Protein AF-A0A947YC70-F1 (afdb_monomer_lite)

Sequence (290 aa):
MSWHREWKAIEKSISDLTDICRDFVSALGARNSDSFGTIKKIILPMAGEITERITVLGQRYSSQLPATALNKIDELKNLHIDSAYASATQKEPTAVAHFSSRLQKFQSDFNYLTSDLEGIAVRLTARAFLHLQRSIVADHTIREKWKTARVQHEMACEKLGAVHLLQHGIWSFKVDSAGERTDLILGEVLTDQALGDVYLSSEGLVLTEWKTATQSNSKQKYREAFAQAERYARGSLAAIELKSYRYLVIVSEEYLNDVPADHEKEGIIYKYINIAVDPSSPSIQARKHA

Foldseek 3Di:
DDLLLLLVVLVVLLVVLLVVLVVVLVVCVVPQWPPPCCCPPPNLVSLVVSLVSLLCSCVVCVVQADPQLSVLNVVSVPPPSCVLCVVVHTGCSPSSNVSSVVSVVSSVVNCVRLCVLLVLQVVLLVVLLVVLLVCLVPPVVSLVQLVVLLVVWFLSNLQVSQVSSLVSQEHEWFADPVLFTAGSNVRDGCDPVNVVVNSVRHSAYAYEFEGEDELVCVVVLQVVLVVRRVSNDDDDPPRRYNPQEHEYEYEYQEDHPCFDDWDDDPNHTYHYHYRHSHYDDPVVVVVVVD

Structure (mmCIF, N/CA/C/O backbone):
data_AF-A0A947YC70-F1
#
_entry.id   AF-A0A947YC70-F1
#
loop_
_atom_site.group_PDB
_atom_site.id
_atom_site.type_symbol
_atom_site.label_atom_id
_atom_site.label_alt_id
_atom_site.label_comp_id
_atom_site.label_asym_id
_atom_site.label_entity_id
_atom_site.label_seq_id
_atom_site.pdbx_PDB_ins_code
_atom_site.Cartn_x
_atom_site.Cartn_y
_atom_site.Cartn_z
_atom_site.occupancy
_atom_site.B_iso_or_equiv
_atom_site.auth_seq_id
_atom_site.auth_comp_id
_atom_site.auth_asym_id
_atom_site.auth_atom_id
_atom_site.pdbx_PDB_model_num
ATOM 1 N N . MET A 1 1 ? 16.262 7.152 -4.371 1.00 55.41 1 MET A N 1
ATOM 2 C CA . MET A 1 1 ? 15.207 6.957 -5.399 1.00 55.41 1 MET A CA 1
ATOM 3 C C . MET A 1 1 ? 14.672 5.536 -5.240 1.00 55.41 1 MET A C 1
ATOM 5 O O . MET A 1 1 ? 15.488 4.663 -4.969 1.00 55.41 1 MET A O 1
ATOM 9 N N . SER A 1 2 ? 13.358 5.294 -5.302 1.00 68.12 2 SER A N 1
ATOM 10 C CA . SER A 1 2 ? 12.796 3.934 -5.189 1.00 68.12 2 SER A CA 1
ATOM 11 C C . SER A 1 2 ? 12.829 3.208 -6.535 1.00 68.12 2 SER A C 1
ATOM 13 O O . SER A 1 2 ? 12.717 3.861 -7.579 1.00 68.12 2 SER A O 1
ATOM 15 N N . TRP A 1 3 ? 12.912 1.871 -6.512 1.00 77.62 3 TRP A N 1
ATOM 16 C CA . TRP A 1 3 ? 12.887 1.051 -7.730 1.00 77.62 3 TRP A CA 1
ATOM 17 C C . TRP A 1 3 ? 11.654 1.345 -8.576 1.00 77.62 3 TRP A C 1
ATOM 19 O O . TRP A 1 3 ? 11.726 1.425 -9.793 1.00 77.62 3 TRP A O 1
ATOM 29 N N . HIS A 1 4 ? 10.518 1.608 -7.936 1.00 70.25 4 HIS A N 1
ATOM 30 C CA . HIS A 1 4 ? 9.281 1.865 -8.651 1.00 70.25 4 HIS A CA 1
ATOM 31 C C . HIS A 1 4 ? 9.261 3.208 -9.381 1.00 70.25 4 HIS A C 1
ATOM 33 O O . HIS A 1 4 ? 8.749 3.303 -10.494 1.00 70.25 4 HIS A O 1
ATOM 39 N N . ARG A 1 5 ? 9.813 4.269 -8.775 1.00 71.81 5 ARG A N 1
ATOM 40 C CA . ARG A 1 5 ? 9.922 5.576 -9.445 1.00 71.81 5 ARG A CA 1
ATOM 41 C C . ARG A 1 5 ? 10.837 5.474 -10.664 1.00 71.81 5 ARG A C 1
ATOM 43 O O . ARG A 1 5 ? 10.516 6.023 -11.715 1.00 71.81 5 ARG A O 1
ATOM 50 N N . GLU A 1 6 ? 11.941 4.746 -10.525 1.00 85.31 6 GLU A N 1
ATOM 51 C CA . GLU A 1 6 ? 12.856 4.450 -11.627 1.00 85.31 6 GLU A CA 1
ATOM 52 C C . GLU A 1 6 ? 12.172 3.585 -12.700 1.00 85.31 6 GLU A C 1
ATOM 54 O O . GLU A 1 6 ? 12.230 3.921 -13.883 1.00 85.31 6 GLU A O 1
ATOM 59 N N . TRP A 1 7 ? 11.406 2.568 -12.290 1.00 91.38 7 TRP A N 1
ATOM 60 C CA . TRP A 1 7 ? 10.595 1.736 -13.177 1.00 91.38 7 TRP A CA 1
ATOM 61 C C . TRP A 1 7 ? 9.537 2.540 -13.933 1.00 91.38 7 TRP A C 1
ATOM 63 O O . TRP A 1 7 ? 9.415 2.371 -15.136 1.00 91.38 7 TRP A O 1
ATOM 73 N N . LYS A 1 8 ? 8.823 3.481 -13.301 1.00 85.44 8 LYS A N 1
ATOM 74 C CA . LYS A 1 8 ? 7.857 4.350 -14.003 1.00 85.44 8 LYS A CA 1
ATOM 75 C C . LYS A 1 8 ? 8.509 5.244 -15.051 1.00 85.44 8 LYS A C 1
ATOM 77 O O . LYS A 1 8 ? 7.933 5.453 -16.118 1.00 85.44 8 LYS A O 1
ATOM 82 N N . ALA A 1 9 ? 9.713 5.743 -14.784 1.00 90.12 9 ALA A N 1
ATOM 83 C CA . ALA A 1 9 ? 10.471 6.484 -15.785 1.00 90.12 9 ALA A CA 1
ATOM 84 C C . ALA A 1 9 ? 10.906 5.578 -16.953 1.00 90.12 9 ALA A C 1
ATOM 86 O O . ALA A 1 9 ? 10.901 6.011 -18.107 1.00 90.12 9 ALA A O 1
ATOM 87 N N . ILE A 1 10 ? 11.273 4.324 -16.670 1.00 94.62 10 ILE A N 1
ATOM 88 C CA . ILE A 1 10 ? 11.591 3.323 -17.698 1.00 94.62 10 ILE A CA 1
ATOM 89 C C . ILE A 1 10 ? 10.336 2.957 -18.501 1.00 94.62 10 ILE A C 1
ATOM 91 O O . ILE A 1 10 ? 10.382 2.948 -19.723 1.00 94.62 10 ILE A O 1
ATOM 95 N N . GLU A 1 11 ? 9.200 2.741 -17.841 1.00 93.12 11 GLU A N 1
ATOM 96 C CA . GLU A 1 11 ? 7.908 2.421 -18.450 1.00 93.12 11 GLU A CA 1
ATOM 97 C C . GLU A 1 11 ? 7.471 3.493 -19.454 1.00 93.12 11 GLU A C 1
ATOM 99 O O . GLU A 1 11 ? 7.047 3.188 -20.573 1.00 93.12 11 GLU A O 1
ATOM 104 N N . LYS A 1 12 ? 7.635 4.765 -19.075 1.00 93.19 12 LYS A N 1
ATOM 105 C CA . LYS A 1 12 ? 7.395 5.890 -19.977 1.00 93.19 12 LYS A CA 1
ATOM 106 C C . LYS A 1 12 ? 8.336 5.843 -21.184 1.00 93.19 12 LYS A C 1
ATOM 108 O O . LYS A 1 12 ? 7.866 5.968 -22.307 1.00 93.19 12 LYS A O 1
ATOM 113 N N . SER A 1 13 ? 9.619 5.554 -20.962 1.00 93.75 13 SER A N 1
ATOM 114 C CA . SER A 1 13 ? 10.612 5.424 -22.040 1.00 93.75 13 SER A CA 1
ATOM 115 C C . SER A 1 13 ? 10.282 4.262 -22.997 1.00 93.75 13 SER A C 1
ATOM 117 O O . SER A 1 13 ? 10.411 4.412 -24.209 1.00 93.75 13 SER A O 1
ATOM 119 N N . ILE A 1 14 ? 9.801 3.122 -22.480 1.00 92.62 14 ILE A N 1
ATOM 120 C CA . ILE A 1 14 ? 9.324 1.979 -23.282 1.00 92.62 14 ILE A CA 1
ATOM 121 C C . ILE A 1 14 ? 8.111 2.376 -24.129 1.00 92.62 14 ILE A C 1
ATOM 123 O O . ILE A 1 14 ? 8.040 2.022 -25.309 1.00 92.62 14 ILE A O 1
ATOM 127 N N . SER A 1 15 ? 7.166 3.111 -23.539 1.00 92.56 15 SER A N 1
ATOM 128 C CA . SER A 1 15 ? 5.970 3.589 -24.240 1.00 92.56 15 SER A CA 1
ATOM 129 C C . SER A 1 15 ? 6.351 4.543 -25.373 1.00 92.56 15 SER A C 1
ATOM 131 O O . SER A 1 15 ? 5.943 4.328 -26.510 1.00 92.56 15 SER A O 1
ATOM 133 N N . ASP A 1 16 ? 7.224 5.514 -25.090 1.00 93.56 16 ASP A N 1
ATOM 134 C CA . ASP A 1 16 ? 7.711 6.483 -26.076 1.00 93.56 16 ASP A CA 1
ATOM 135 C C . ASP A 1 16 ? 8.458 5.788 -27.224 1.00 93.56 16 ASP A C 1
ATOM 137 O O . ASP A 1 16 ? 8.204 6.067 -28.395 1.00 93.56 16 ASP A O 1
ATOM 141 N N . LEU A 1 17 ? 9.332 4.820 -26.915 1.00 91.06 17 LEU A N 1
ATOM 142 C CA . LEU A 1 17 ? 10.012 4.031 -27.943 1.00 91.06 17 LEU A CA 1
ATOM 143 C C . LEU A 1 17 ? 9.022 3.221 -28.789 1.00 91.06 17 LEU A C 1
ATOM 145 O O . LEU A 1 17 ? 9.193 3.116 -30.003 1.00 91.06 17 LEU A O 1
ATOM 149 N N . THR A 1 18 ? 7.992 2.646 -28.171 1.00 89.69 18 THR A N 1
ATOM 150 C CA . THR A 1 18 ? 6.966 1.878 -28.887 1.00 89.69 18 THR A CA 1
ATOM 151 C C . THR A 1 18 ? 6.183 2.766 -29.847 1.00 89.69 18 THR A C 1
ATOM 153 O O . THR A 1 18 ? 5.950 2.369 -30.989 1.00 89.69 18 THR A O 1
ATOM 156 N N . ASP A 1 19 ? 5.814 3.971 -29.424 1.00 91.25 19 ASP A N 1
ATOM 157 C CA . ASP A 1 19 ? 5.114 4.925 -30.281 1.00 91.25 19 ASP A CA 1
ATOM 158 C C . ASP A 1 19 ? 5.994 5.345 -31.466 1.00 91.25 19 ASP A C 1
ATOM 160 O O . ASP A 1 19 ? 5.557 5.243 -32.611 1.00 91.25 19 ASP A O 1
ATOM 164 N N . ILE A 1 20 ? 7.281 5.632 -31.229 1.00 90.38 20 ILE A N 1
ATOM 165 C CA . ILE A 1 20 ? 8.259 5.884 -32.302 1.00 90.38 20 ILE A CA 1
ATOM 166 C C . ILE A 1 20 ? 8.358 4.691 -33.266 1.00 90.38 20 ILE A C 1
ATOM 168 O O . ILE A 1 20 ? 8.366 4.877 -34.483 1.00 90.38 20 ILE A O 1
ATOM 172 N N . CYS A 1 21 ? 8.432 3.459 -32.751 1.00 87.38 21 CYS A N 1
ATOM 173 C CA . CYS A 1 21 ? 8.496 2.251 -33.581 1.00 87.38 21 CYS A CA 1
ATOM 174 C C . CYS A 1 21 ? 7.238 2.090 -34.442 1.00 87.38 21 CYS A C 1
ATOM 176 O O . CYS A 1 21 ? 7.336 1.758 -35.624 1.00 87.38 21 CYS A O 1
ATOM 178 N N . ARG A 1 22 ? 6.061 2.343 -33.866 1.00 87.75 22 ARG A N 1
ATOM 179 C CA . ARG A 1 22 ? 4.765 2.261 -34.546 1.00 87.75 22 ARG A CA 1
ATOM 180 C C . ARG A 1 22 ? 4.652 3.293 -35.664 1.00 87.75 22 ARG A C 1
ATOM 182 O O . ARG A 1 22 ? 4.270 2.938 -36.782 1.00 87.75 22 ARG A O 1
ATOM 189 N N . ASP A 1 23 ? 5.027 4.536 -35.382 1.00 87.88 23 ASP A N 1
ATOM 190 C CA . ASP A 1 23 ? 5.021 5.630 -36.353 1.00 87.88 23 ASP A CA 1
ATOM 191 C C . ASP A 1 23 ? 6.018 5.358 -37.481 1.00 87.88 23 ASP A C 1
ATOM 193 O O . ASP A 1 23 ? 5.701 5.525 -38.660 1.00 87.88 23 ASP A O 1
ATOM 197 N N . PHE A 1 24 ? 7.204 4.850 -37.137 1.00 86.12 24 PHE A N 1
ATOM 198 C CA . PHE A 1 24 ? 8.226 4.467 -38.104 1.00 86.12 24 PHE A CA 1
ATOM 199 C C . PHE A 1 24 ? 7.759 3.344 -39.040 1.00 86.12 24 PHE A C 1
ATOM 201 O O . PHE A 1 24 ? 7.877 3.473 -40.259 1.00 86.12 24 PHE A O 1
ATOM 208 N N . VAL A 1 25 ? 7.192 2.260 -38.498 1.00 82.94 25 VAL A N 1
ATOM 209 C CA . VAL A 1 25 ? 6.652 1.147 -39.302 1.00 82.94 25 VAL A CA 1
ATOM 210 C C . VAL A 1 25 ? 5.513 1.631 -40.203 1.00 82.94 25 VAL A C 1
ATOM 212 O O . VAL A 1 25 ? 5.470 1.273 -41.381 1.00 82.94 25 VAL A O 1
ATOM 215 N N . SER A 1 26 ? 4.639 2.502 -39.691 1.00 83.56 26 SER A N 1
ATOM 216 C CA . SER A 1 26 ? 3.548 3.103 -40.469 1.00 83.56 26 SER A CA 1
ATOM 217 C C . SER A 1 26 ? 4.077 3.966 -41.622 1.00 83.56 26 SER A C 1
ATOM 219 O O . SER A 1 26 ? 3.581 3.878 -42.745 1.00 83.56 26 SER A O 1
ATOM 221 N N . ALA A 1 27 ? 5.131 4.752 -41.382 1.00 81.00 27 ALA A N 1
ATOM 222 C CA . ALA A 1 27 ? 5.773 5.584 -42.398 1.00 81.00 27 ALA A CA 1
ATOM 223 C C . ALA A 1 27 ? 6.525 4.764 -43.465 1.00 81.00 27 ALA A C 1
ATOM 225 O O . ALA A 1 27 ? 6.532 5.147 -44.638 1.00 81.00 27 ALA A O 1
ATOM 226 N N . LEU A 1 28 ? 7.126 3.627 -43.091 1.00 77.25 28 LEU A N 1
ATOM 227 C CA . LEU A 1 28 ? 7.765 2.701 -44.035 1.00 77.25 28 LEU A CA 1
ATOM 228 C C . LEU A 1 28 ? 6.758 1.953 -44.917 1.00 77.25 28 LEU A C 1
ATOM 230 O O . LEU A 1 28 ? 7.071 1.651 -46.064 1.00 77.25 28 LEU A O 1
ATOM 234 N N . GLY A 1 29 ? 5.525 1.724 -44.454 1.00 66.81 29 GLY A N 1
ATOM 235 C CA . GLY A 1 29 ? 4.450 1.205 -45.312 1.00 66.81 29 GLY A CA 1
ATOM 236 C C . GLY A 1 29 ? 4.196 2.070 -46.560 1.00 66.81 29 GLY A C 1
ATOM 237 O O . GLY A 1 29 ? 3.732 1.562 -47.578 1.00 66.81 29 GLY A O 1
ATOM 238 N N . ALA A 1 30 ? 4.561 3.358 -46.509 1.00 60.44 30 ALA A N 1
ATOM 239 C CA . ALA A 1 30 ? 4.510 4.292 -47.633 1.00 60.44 30 ALA A CA 1
ATOM 240 C C . ALA A 1 30 ? 5.865 4.490 -48.355 1.00 60.44 30 ALA A C 1
ATOM 242 O O . ALA A 1 30 ? 5.902 5.114 -49.417 1.00 60.44 30 ALA A O 1
ATOM 243 N N . ARG A 1 31 ? 6.989 4.015 -47.791 1.00 57.50 31 ARG A N 1
ATOM 244 C CA . ARG A 1 31 ? 8.360 4.218 -48.303 1.00 57.50 31 ARG A CA 1
ATOM 245 C C . ARG A 1 31 ? 9.226 2.973 -48.070 1.00 57.50 31 ARG A C 1
ATOM 247 O O . ARG A 1 31 ? 9.541 2.639 -46.938 1.00 57.50 31 ARG A O 1
ATOM 254 N N . ASN A 1 32 ? 9.714 2.349 -49.143 1.00 62.28 32 ASN A N 1
ATOM 255 C CA . ASN A 1 32 ? 10.409 1.048 -49.117 1.00 62.28 32 ASN A CA 1
ATOM 256 C C . ASN A 1 32 ? 11.806 1.006 -48.436 1.00 62.28 32 ASN A C 1
ATOM 258 O O . ASN A 1 32 ? 12.518 0.015 -48.613 1.00 62.28 32 ASN A O 1
ATOM 262 N N . SER A 1 33 ? 12.255 2.041 -47.710 1.00 68.81 33 SER A N 1
ATOM 263 C CA . SER A 1 33 ? 13.566 2.018 -47.030 1.00 68.81 33 SER A CA 1
ATOM 264 C C . SER A 1 33 ? 13.749 3.065 -45.919 1.00 68.81 33 SER A C 1
ATOM 266 O O . SER A 1 33 ? 13.225 4.181 -45.990 1.00 68.81 33 SER A O 1
ATOM 268 N N . ASP A 1 34 ? 14.588 2.734 -44.924 1.00 73.44 34 ASP A N 1
ATOM 269 C CA . ASP A 1 34 ? 15.090 3.667 -43.895 1.00 73.44 34 ASP A CA 1
ATOM 270 C C . ASP A 1 34 ? 16.107 4.661 -44.489 1.00 73.44 34 ASP A C 1
ATOM 272 O O . ASP A 1 34 ? 17.322 4.549 -44.313 1.00 73.44 34 ASP A O 1
ATOM 276 N N . SER A 1 35 ? 15.594 5.638 -45.235 1.00 67.19 35 SER A N 1
ATOM 277 C CA . SER A 1 35 ? 16.405 6.610 -45.980 1.00 67.19 35 SER A CA 1
ATOM 278 C C . SER A 1 35 ? 17.221 7.556 -45.085 1.00 67.19 35 SER A C 1
ATOM 280 O O . SER A 1 35 ? 18.205 8.131 -45.541 1.00 67.19 35 SER A O 1
ATOM 282 N N . PHE A 1 36 ? 16.838 7.723 -43.814 1.00 75.75 36 PHE A N 1
ATOM 283 C CA . PHE A 1 36 ? 17.478 8.671 -42.889 1.00 75.75 36 PHE A CA 1
ATOM 284 C C . PHE A 1 36 ? 18.337 7.993 -41.810 1.00 75.75 36 PHE A C 1
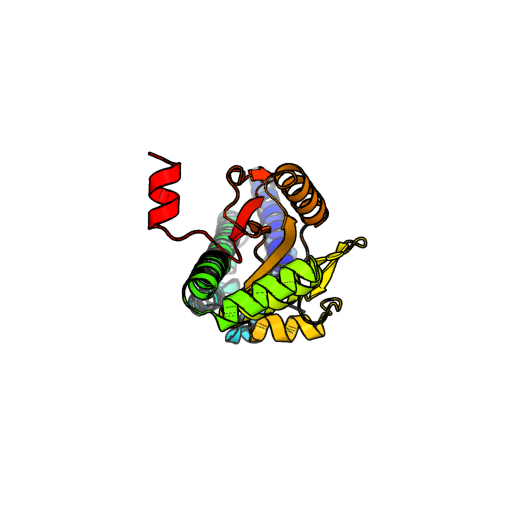ATOM 286 O O . PHE A 1 36 ? 19.092 8.671 -41.095 1.00 75.75 36 PHE A O 1
ATOM 293 N N . GLY A 1 37 ? 18.286 6.660 -41.730 1.00 80.12 37 GLY A N 1
ATOM 294 C CA . GLY A 1 37 ? 18.979 5.874 -40.715 1.00 80.12 37 GLY A CA 1
ATOM 295 C C . GLY A 1 37 ? 18.327 5.996 -39.338 1.00 80.12 37 GLY A C 1
ATOM 296 O O . GLY A 1 37 ? 19.041 5.972 -38.335 1.00 80.12 37 GLY A O 1
ATOM 297 N N . THR A 1 38 ? 17.005 6.177 -39.280 1.00 83.38 38 THR A N 1
ATOM 298 C CA . THR A 1 38 ? 16.218 6.334 -38.046 1.00 83.38 38 THR A CA 1
ATOM 299 C C . THR A 1 38 ? 16.413 5.150 -37.105 1.00 83.38 38 THR A C 1
ATOM 301 O O . THR A 1 38 ? 16.555 5.347 -35.897 1.00 83.38 38 THR A O 1
ATOM 304 N N . ILE A 1 39 ? 16.508 3.929 -37.647 1.00 82.12 39 ILE A N 1
ATOM 305 C CA . ILE A 1 39 ? 16.738 2.724 -36.841 1.00 82.12 39 ILE A CA 1
ATOM 306 C C . ILE A 1 39 ? 18.062 2.855 -36.084 1.00 82.12 39 ILE A C 1
ATOM 308 O O . ILE A 1 39 ? 18.106 2.725 -34.863 1.00 82.12 39 ILE A O 1
ATOM 312 N N . LYS A 1 40 ? 19.142 3.174 -36.806 1.00 82.19 40 LYS A N 1
ATOM 313 C CA . LYS A 1 40 ? 20.497 3.240 -36.246 1.00 82.19 40 LYS A CA 1
ATOM 314 C C . LYS A 1 40 ? 20.727 4.463 -35.358 1.00 82.19 40 LYS A C 1
ATOM 316 O O . LYS A 1 40 ? 21.475 4.371 -34.393 1.00 82.19 40 LYS A O 1
ATOM 321 N N . LYS A 1 41 ? 20.138 5.611 -35.701 1.00 85.38 41 LYS A N 1
ATOM 322 C CA . LYS A 1 41 ? 20.401 6.892 -35.023 1.00 85.38 41 LYS A CA 1
ATOM 323 C C . LYS A 1 41 ? 19.493 7.158 -33.826 1.00 85.38 41 LYS A C 1
ATOM 325 O O . LYS A 1 41 ? 19.878 7.952 -32.979 1.00 85.38 41 LYS A O 1
ATOM 330 N N . ILE A 1 42 ? 18.302 6.556 -33.780 1.00 87.56 42 ILE A N 1
ATOM 331 C CA . ILE A 1 42 ? 17.279 6.877 -32.772 1.00 87.56 42 ILE A CA 1
ATOM 332 C C . ILE A 1 42 ? 16.822 5.612 -32.044 1.00 87.56 42 ILE A C 1
ATOM 334 O O . ILE A 1 42 ? 17.036 5.492 -30.841 1.00 87.56 42 ILE A O 1
ATOM 338 N N . ILE A 1 43 ? 16.247 4.646 -32.769 1.00 86.44 43 ILE A N 1
ATOM 339 C CA . ILE A 1 43 ? 15.594 3.473 -32.160 1.00 86.44 43 ILE A CA 1
ATOM 340 C C . ILE A 1 43 ? 16.603 2.612 -31.392 1.00 86.44 43 ILE A C 1
ATOM 342 O O . ILE A 1 43 ? 16.364 2.290 -30.231 1.00 86.44 43 ILE A O 1
ATOM 346 N N . LEU A 1 44 ? 17.736 2.264 -32.013 1.00 83.44 44 LEU A N 1
ATOM 347 C CA . LEU A 1 44 ? 18.763 1.426 -31.388 1.00 83.44 44 LEU A CA 1
ATOM 348 C C . LEU A 1 44 ? 19.403 2.074 -30.147 1.00 83.44 44 LEU A C 1
ATOM 350 O O . LEU A 1 44 ? 19.446 1.410 -29.111 1.00 83.44 44 LEU A O 1
ATOM 354 N N . PRO A 1 45 ? 19.845 3.348 -30.182 1.00 87.00 45 PRO A N 1
ATOM 355 C CA . PRO A 1 45 ? 20.336 4.024 -28.983 1.00 87.00 45 PRO A CA 1
ATOM 356 C C . PRO A 1 45 ? 19.315 4.059 -27.840 1.00 87.00 45 PRO A C 1
ATOM 358 O O . PRO A 1 45 ? 19.661 3.710 -26.714 1.00 87.00 45 PRO A O 1
ATOM 361 N N . MET A 1 46 ? 18.053 4.405 -28.124 1.00 89.69 46 MET A N 1
ATOM 362 C CA . MET A 1 46 ? 16.995 4.436 -27.104 1.00 89.69 46 MET A CA 1
ATOM 363 C C . MET A 1 46 ? 16.719 3.046 -26.519 1.00 89.69 46 MET A C 1
ATOM 365 O O . MET A 1 46 ? 16.557 2.896 -25.310 1.00 89.69 46 MET A O 1
ATOM 369 N N . ALA A 1 47 ? 16.687 2.015 -27.365 1.00 86.00 47 ALA A N 1
ATOM 370 C CA . ALA A 1 47 ? 16.521 0.625 -26.953 1.00 86.00 47 ALA A CA 1
ATOM 371 C C . ALA A 1 47 ? 17.655 0.151 -26.031 1.00 86.00 47 ALA A C 1
ATOM 373 O O . ALA A 1 47 ? 17.395 -0.490 -25.006 1.00 86.00 47 ALA A O 1
ATOM 374 N N . GLY A 1 48 ? 18.901 0.482 -26.386 1.00 85.75 48 GLY A N 1
ATOM 375 C CA . GLY A 1 48 ? 20.081 0.198 -25.574 1.00 85.75 48 GLY A CA 1
ATOM 376 C C . GLY A 1 48 ? 20.011 0.891 -24.216 1.00 85.75 48 GLY A C 1
ATOM 377 O O . GLY A 1 48 ? 20.174 0.237 -23.190 1.00 85.75 48 GLY A O 1
ATOM 378 N N . GLU A 1 49 ? 19.666 2.182 -24.195 1.00 90.81 49 GLU A N 1
ATOM 379 C CA . GLU A 1 49 ? 19.510 2.949 -22.954 1.00 90.81 49 GLU A CA 1
ATOM 380 C C . GLU A 1 49 ? 18.428 2.354 -22.040 1.00 90.81 49 GLU A C 1
ATOM 382 O O . GLU A 1 49 ? 18.647 2.178 -20.842 1.00 90.81 49 GLU A O 1
ATOM 387 N N . ILE A 1 50 ? 17.265 2.000 -22.593 1.00 92.31 50 ILE A N 1
ATOM 388 C CA . ILE A 1 50 ? 16.174 1.378 -21.832 1.00 92.31 50 ILE A CA 1
ATOM 389 C C . ILE A 1 50 ? 16.625 0.047 -21.225 1.00 92.31 50 ILE A C 1
ATOM 391 O O . ILE A 1 50 ? 16.400 -0.193 -20.041 1.00 92.31 50 ILE A O 1
ATOM 395 N N . THR A 1 51 ? 17.278 -0.807 -22.012 1.00 89.25 51 THR A N 1
ATOM 396 C CA . THR A 1 51 ? 17.712 -2.141 -21.564 1.00 89.25 51 THR A CA 1
ATOM 397 C C . THR A 1 51 ? 18.791 -2.054 -20.486 1.00 89.25 51 THR A C 1
ATOM 399 O O . THR A 1 51 ? 18.742 -2.791 -19.497 1.00 89.25 51 THR A O 1
ATOM 402 N N . GLU A 1 52 ? 19.716 -1.103 -20.623 1.00 91.06 52 GLU A N 1
ATOM 403 C CA . GLU A 1 52 ? 20.720 -0.808 -19.601 1.00 91.06 52 GLU A CA 1
ATOM 404 C C . GLU A 1 52 ? 20.057 -0.320 -18.309 1.00 91.06 52 GLU A C 1
ATOM 406 O O . GLU A 1 52 ? 20.324 -0.845 -17.230 1.00 91.06 52 GLU A O 1
ATOM 411 N N . ARG A 1 53 ? 19.104 0.615 -18.403 1.00 94.12 53 ARG A N 1
ATOM 412 C CA . ARG A 1 53 ? 18.363 1.113 -17.234 1.00 94.12 53 ARG A CA 1
ATOM 413 C C . ARG A 1 53 ? 17.582 0.005 -16.524 1.00 94.12 53 ARG A C 1
ATOM 415 O O . ARG A 1 53 ? 17.556 -0.018 -15.297 1.00 94.12 53 ARG A O 1
ATOM 422 N N . ILE A 1 54 ? 16.990 -0.937 -17.262 1.00 93.94 54 ILE A N 1
ATOM 423 C CA . ILE A 1 54 ? 16.321 -2.117 -16.683 1.00 93.94 54 ILE A CA 1
ATOM 424 C C . ILE A 1 54 ? 17.330 -3.028 -15.971 1.00 93.94 54 ILE A C 1
ATOM 426 O O . ILE A 1 54 ? 17.061 -3.526 -14.877 1.00 93.94 54 ILE A O 1
ATOM 430 N N . THR A 1 55 ? 18.509 -3.224 -16.560 1.00 92.31 55 THR A N 1
ATOM 431 C CA . THR A 1 55 ? 19.582 -4.027 -15.959 1.00 92.31 55 THR A CA 1
ATOM 432 C C . THR A 1 55 ? 20.093 -3.405 -14.661 1.00 92.31 55 THR A C 1
ATOM 434 O O . THR A 1 55 ? 20.175 -4.092 -13.638 1.00 92.31 55 THR A O 1
ATOM 437 N N . VAL A 1 56 ? 20.373 -2.101 -14.679 1.00 94.00 56 VAL A N 1
ATOM 438 C CA . VAL A 1 56 ? 20.808 -1.331 -13.506 1.00 94.00 56 VAL A CA 1
ATOM 439 C C . VAL A 1 56 ? 19.743 -1.354 -12.410 1.00 94.00 56 VAL A C 1
ATOM 441 O O . VAL A 1 56 ? 20.086 -1.536 -11.241 1.00 94.00 56 VAL A O 1
ATOM 444 N N . LEU A 1 57 ? 18.458 -1.241 -12.769 1.00 92.88 57 LEU A N 1
ATOM 445 C CA . LEU A 1 57 ? 17.341 -1.386 -11.834 1.00 92.88 57 LEU A CA 1
ATOM 446 C C . LEU A 1 57 ? 17.396 -2.745 -11.115 1.00 92.88 57 LEU A C 1
ATOM 448 O O . LEU A 1 57 ? 17.373 -2.792 -9.886 1.00 92.88 57 LEU A O 1
ATOM 452 N N . GLY A 1 58 ? 17.510 -3.845 -11.866 1.00 90.31 58 GLY A N 1
ATOM 453 C CA . GLY A 1 58 ? 17.561 -5.195 -11.297 1.00 90.31 58 GLY A CA 1
ATOM 454 C C . GLY A 1 58 ? 18.751 -5.411 -10.361 1.00 90.31 58 GLY A C 1
ATOM 455 O O . GLY A 1 58 ? 18.596 -5.996 -9.293 1.00 90.31 58 GLY A O 1
ATOM 456 N N . GLN A 1 59 ? 19.929 -4.893 -10.717 1.00 92.12 59 GLN A N 1
ATOM 457 C CA . GLN A 1 59 ? 21.126 -4.984 -9.873 1.00 92.12 59 GLN A CA 1
ATOM 458 C C . GLN A 1 59 ? 20.976 -4.170 -8.582 1.00 92.12 59 GLN A C 1
ATOM 460 O O . GLN A 1 59 ? 21.203 -4.690 -7.487 1.00 92.12 59 GLN A O 1
ATOM 465 N N . ARG A 1 60 ? 20.562 -2.902 -8.709 1.00 89.25 60 ARG A N 1
ATOM 466 C CA . ARG A 1 60 ? 20.442 -1.955 -7.592 1.00 89.25 60 ARG A CA 1
ATOM 467 C C . ARG A 1 60 ? 19.388 -2.382 -6.574 1.00 89.25 60 ARG A C 1
ATOM 469 O O . ARG A 1 60 ? 19.582 -2.164 -5.382 1.00 89.25 60 ARG A O 1
ATOM 476 N N . TYR A 1 61 ? 18.292 -2.981 -7.036 1.00 83.00 61 TYR A N 1
ATOM 477 C CA . TYR A 1 61 ? 17.143 -3.345 -6.203 1.00 83.00 61 TYR A CA 1
ATOM 478 C C . TYR A 1 61 ? 16.921 -4.858 -6.114 1.00 83.00 61 TYR A C 1
ATOM 480 O O . TYR A 1 61 ? 15.805 -5.311 -5.870 1.00 83.00 61 TYR A O 1
ATOM 488 N N . SER A 1 62 ? 17.987 -5.644 -6.275 1.00 82.44 62 SER A N 1
ATOM 489 C CA . SER A 1 62 ? 17.950 -7.113 -6.234 1.00 82.44 62 SER A CA 1
ATOM 490 C C . SER A 1 62 ? 17.370 -7.686 -4.938 1.00 82.44 62 SER A C 1
ATOM 492 O O . SER A 1 62 ? 16.706 -8.713 -4.968 1.00 82.44 62 SER A O 1
ATOM 494 N N . SER A 1 63 ? 17.554 -7.015 -3.802 1.00 71.88 63 SER A N 1
ATOM 495 C CA . SER A 1 63 ? 16.961 -7.434 -2.526 1.00 71.88 63 SER A CA 1
ATOM 496 C C . SER A 1 63 ? 15.482 -7.065 -2.366 1.00 71.88 63 SER A C 1
ATOM 498 O O . SER A 1 63 ? 14.838 -7.566 -1.451 1.00 71.88 63 SER A O 1
ATOM 500 N N . GLN A 1 64 ? 14.948 -6.183 -3.217 1.00 68.06 64 GLN A N 1
ATOM 501 C CA . GLN A 1 64 ? 13.589 -5.633 -3.103 1.00 68.06 64 GLN A CA 1
ATOM 502 C C . GLN A 1 64 ? 12.628 -6.184 -4.163 1.00 68.06 64 GLN A C 1
ATOM 504 O O . GLN A 1 64 ? 11.415 -6.028 -4.038 1.00 68.06 64 GLN A O 1
ATOM 509 N N . LEU A 1 65 ? 13.153 -6.784 -5.232 1.00 75.44 65 LEU A N 1
ATOM 510 C CA . LEU A 1 65 ? 12.356 -7.340 -6.319 1.00 75.44 65 LEU A CA 1
ATOM 511 C C . LEU A 1 65 ? 12.112 -8.841 -6.105 1.00 75.44 65 LEU A C 1
ATOM 513 O O . LEU A 1 65 ? 13.024 -9.554 -5.684 1.00 75.44 65 LEU A O 1
ATOM 517 N N . PRO A 1 66 ? 10.921 -9.360 -6.459 1.00 75.56 66 PRO A N 1
ATOM 518 C CA . PRO A 1 66 ? 10.684 -10.798 -6.476 1.00 75.56 66 PRO A CA 1
ATOM 519 C C . PRO A 1 66 ? 11.704 -11.519 -7.364 1.00 75.56 66 PRO A C 1
ATOM 521 O O . PRO A 1 66 ? 12.020 -11.051 -8.461 1.00 75.56 66 PRO A O 1
ATOM 524 N N . ALA A 1 67 ? 12.161 -12.704 -6.947 1.00 78.31 67 ALA A N 1
ATOM 525 C CA . ALA A 1 67 ? 13.113 -13.507 -7.724 1.00 78.31 67 ALA A CA 1
ATOM 526 C C . ALA A 1 67 ? 12.622 -13.779 -9.160 1.00 78.31 67 ALA A C 1
ATOM 528 O O . ALA A 1 67 ? 13.401 -13.780 -10.108 1.00 78.31 67 ALA A O 1
ATOM 529 N N . THR A 1 68 ? 11.311 -13.937 -9.346 1.00 82.81 68 THR A N 1
ATOM 530 C CA . THR A 1 68 ? 10.681 -14.095 -10.664 1.00 82.81 68 THR A CA 1
ATOM 531 C C . THR A 1 68 ? 10.801 -12.845 -11.540 1.00 82.81 68 THR A C 1
ATOM 533 O O . THR A 1 68 ? 11.025 -12.966 -12.743 1.00 82.81 68 THR A O 1
ATOM 536 N N . ALA A 1 69 ? 10.699 -11.646 -10.959 1.00 86.31 69 ALA A N 1
ATOM 537 C CA . ALA A 1 69 ? 10.897 -10.384 -11.668 1.00 86.31 69 ALA A CA 1
ATOM 538 C C . ALA A 1 69 ? 12.374 -10.178 -12.045 1.00 86.31 69 ALA A C 1
ATOM 540 O O . ALA A 1 69 ? 12.665 -9.729 -13.153 1.00 86.31 69 ALA A O 1
ATOM 541 N N . LEU A 1 70 ? 13.306 -10.575 -11.170 1.00 86.94 70 LEU A N 1
ATOM 542 C CA . LEU A 1 70 ? 14.745 -10.561 -11.462 1.00 86.94 70 LEU A CA 1
ATOM 543 C C . LEU A 1 70 ? 15.108 -11.520 -12.597 1.00 86.94 70 LEU A C 1
ATOM 545 O O . LEU A 1 70 ? 15.780 -11.111 -13.540 1.00 86.94 70 LEU A O 1
ATOM 549 N N . ASN A 1 71 ? 14.564 -12.739 -12.583 1.00 88.56 71 ASN A N 1
ATOM 550 C CA . ASN A 1 71 ? 14.724 -13.682 -13.691 1.00 88.56 71 ASN A CA 1
ATOM 551 C C . ASN A 1 71 ? 14.220 -13.083 -15.011 1.00 88.56 71 ASN A C 1
ATOM 553 O O . ASN A 1 71 ? 14.841 -13.267 -16.054 1.00 88.56 71 ASN A O 1
ATOM 557 N N . LYS A 1 72 ? 13.125 -12.309 -14.976 1.00 89.69 72 LYS A N 1
ATOM 558 C CA . LYS A 1 72 ? 12.606 -11.623 -16.164 1.00 89.69 72 LYS A CA 1
ATOM 559 C C . LYS A 1 72 ? 13.554 -10.542 -16.685 1.00 89.69 72 LYS A C 1
ATOM 561 O O . LYS A 1 72 ? 13.684 -10.382 -17.898 1.00 89.69 72 LYS A O 1
ATOM 566 N N . ILE A 1 73 ? 14.216 -9.807 -15.790 1.00 92.12 73 ILE A N 1
ATOM 567 C CA . ILE A 1 73 ? 15.265 -8.844 -16.155 1.00 92.12 73 ILE A CA 1
ATOM 568 C C . ILE A 1 73 ? 16.457 -9.574 -16.789 1.00 92.12 73 ILE A C 1
ATOM 570 O O . ILE A 1 73 ? 16.984 -9.119 -17.802 1.00 92.12 73 ILE A O 1
ATOM 574 N N . ASP A 1 74 ? 16.852 -10.727 -16.252 1.00 88.62 74 ASP A N 1
ATOM 575 C CA . ASP A 1 74 ? 17.939 -11.526 -16.824 1.00 88.62 74 ASP A CA 1
ATOM 576 C C . ASP A 1 74 ? 17.577 -12.118 -18.195 1.00 88.62 74 ASP A C 1
ATOM 578 O O . ASP A 1 74 ? 18.400 -12.107 -19.111 1.00 88.62 74 ASP A O 1
ATOM 582 N N . GLU A 1 75 ? 16.327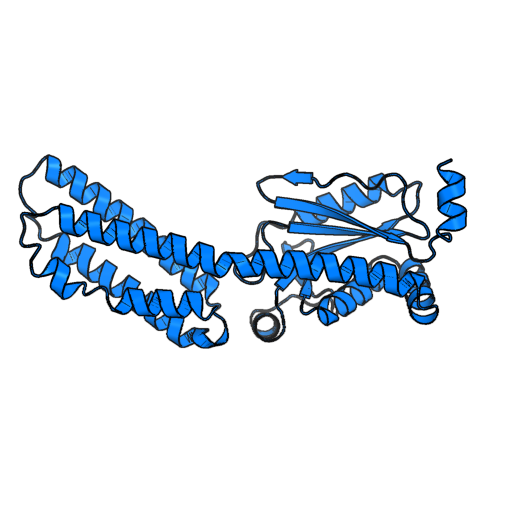 -12.544 -18.400 1.00 86.19 75 GLU A N 1
ATOM 583 C CA . GLU A 1 75 ? 15.815 -12.913 -19.726 1.00 86.19 75 GLU A CA 1
ATOM 584 C C . GLU A 1 75 ? 15.903 -11.747 -20.722 1.00 86.19 75 GLU A C 1
ATOM 586 O O . GLU A 1 75 ? 16.174 -11.969 -21.906 1.00 86.19 75 GLU A O 1
ATOM 591 N N . LEU A 1 76 ? 15.706 -10.507 -20.254 1.00 83.25 76 LEU A N 1
ATOM 592 C CA . LEU A 1 76 ? 15.830 -9.318 -21.091 1.00 83.25 76 LEU A CA 1
ATOM 593 C C . LEU A 1 76 ? 17.278 -9.084 -21.538 1.00 83.25 76 LEU A C 1
ATOM 595 O O . LEU A 1 76 ? 17.489 -8.712 -22.685 1.00 83.25 76 LEU A O 1
ATOM 599 N N . LYS A 1 77 ? 18.283 -9.368 -20.699 1.00 72.25 77 LYS A N 1
ATOM 600 C CA . LYS A 1 77 ? 19.708 -9.258 -21.084 1.00 72.25 77 LYS A CA 1
ATOM 601 C C . LYS A 1 77 ? 20.072 -10.160 -22.262 1.00 72.25 77 LYS A C 1
ATOM 603 O O . LYS A 1 77 ? 20.970 -9.845 -23.035 1.00 72.25 77 LYS A O 1
ATOM 608 N N . ASN A 1 78 ? 19.342 -11.262 -22.430 1.00 66.94 78 ASN A N 1
ATOM 609 C CA . ASN A 1 78 ? 19.514 -12.169 -23.559 1.00 66.94 78 ASN A CA 1
ATOM 610 C C . ASN A 1 78 ? 18.854 -11.656 -24.852 1.00 66.94 78 ASN A C 1
ATOM 612 O O . ASN A 1 78 ? 19.047 -12.268 -25.910 1.00 66.94 78 ASN A O 1
ATOM 616 N N . LEU A 1 79 ? 18.115 -10.535 -24.827 1.00 67.31 79 LEU A N 1
ATOM 617 C CA . LEU A 1 79 ? 17.807 -9.789 -26.048 1.00 67.31 79 LEU A CA 1
ATOM 618 C C . LEU A 1 79 ? 19.103 -9.206 -26.597 1.00 67.31 79 LEU A C 1
ATOM 620 O O . LEU A 1 79 ? 19.537 -8.119 -26.236 1.00 67.31 79 LEU A O 1
ATOM 624 N N . HIS A 1 80 ? 19.697 -9.933 -27.532 1.00 61.41 80 HIS A N 1
ATOM 625 C CA . HIS A 1 80 ? 20.782 -9.422 -28.343 1.00 61.41 80 HIS A CA 1
ATOM 626 C C . HIS A 1 80 ? 20.209 -8.372 -29.301 1.00 61.41 80 HIS A C 1
ATOM 628 O O . HIS A 1 80 ? 19.818 -8.686 -30.427 1.00 61.41 80 HIS A O 1
ATOM 634 N N . ILE A 1 81 ? 20.126 -7.125 -28.830 1.00 60.03 81 ILE A N 1
ATOM 635 C CA . ILE A 1 81 ? 19.742 -5.968 -29.647 1.00 60.03 81 ILE A CA 1
ATOM 636 C C . ILE A 1 81 ? 20.663 -5.912 -30.870 1.00 60.03 81 ILE A C 1
ATOM 638 O O . ILE A 1 81 ? 20.196 -5.805 -31.996 1.00 60.03 81 ILE A O 1
ATOM 642 N N . ASP A 1 82 ? 21.959 -6.140 -30.684 1.00 55.38 82 ASP A N 1
ATOM 643 C CA . ASP A 1 82 ? 22.907 -6.079 -31.790 1.00 55.38 82 ASP A CA 1
ATOM 644 C C . ASP A 1 82 ? 22.749 -7.228 -32.796 1.00 55.38 82 ASP A C 1
ATOM 646 O O . ASP A 1 82 ? 22.893 -6.990 -33.989 1.00 55.38 82 ASP A O 1
ATOM 650 N N . SER A 1 83 ? 22.396 -8.455 -32.388 1.00 53.59 83 SER A N 1
ATOM 651 C CA . SER A 1 83 ? 22.288 -9.577 -33.342 1.00 53.59 83 SER A CA 1
ATOM 652 C C . SER A 1 83 ? 20.950 -9.619 -34.084 1.00 53.59 83 SER A C 1
ATOM 654 O O . SER A 1 83 ? 20.925 -9.958 -35.265 1.00 53.59 83 SER A O 1
ATOM 656 N N . ALA A 1 84 ? 19.850 -9.217 -33.435 1.00 53.91 84 ALA A N 1
ATOM 657 C CA . ALA A 1 84 ? 18.534 -9.128 -34.069 1.00 53.91 84 ALA A CA 1
ATOM 658 C C . ALA A 1 84 ? 18.427 -7.943 -35.047 1.00 53.91 84 ALA A C 1
ATOM 660 O O . ALA A 1 84 ? 17.619 -7.983 -35.973 1.00 53.91 84 ALA A O 1
ATOM 661 N N . TYR A 1 85 ? 19.246 -6.901 -34.854 1.00 54.38 85 TYR A N 1
ATOM 662 C CA . TYR A 1 85 ? 19.271 -5.713 -35.708 1.00 54.38 85 TYR A CA 1
ATOM 663 C C . TYR A 1 85 ? 20.479 -5.624 -36.647 1.00 54.38 85 TYR A C 1
ATOM 665 O O . TYR A 1 85 ? 20.410 -4.886 -37.629 1.00 54.38 85 TYR A O 1
ATOM 673 N N . ALA A 1 86 ? 21.549 -6.396 -36.431 1.00 49.91 86 ALA A N 1
ATOM 674 C CA . ALA A 1 86 ? 22.632 -6.529 -37.410 1.00 49.91 86 ALA A CA 1
ATOM 675 C C . ALA A 1 86 ? 22.134 -7.106 -38.747 1.00 49.91 86 ALA A C 1
ATOM 677 O O . ALA A 1 86 ? 22.678 -6.764 -39.797 1.00 49.91 86 ALA A O 1
ATOM 678 N N . SER A 1 87 ? 21.078 -7.930 -38.729 1.00 47.53 87 SER A N 1
ATOM 679 C CA . SER A 1 87 ? 20.388 -8.404 -39.936 1.00 47.53 87 SER A CA 1
ATOM 680 C C . SER A 1 87 ? 19.306 -7.446 -40.446 1.00 47.53 87 SER A C 1
ATOM 682 O O . SER A 1 87 ? 18.978 -7.507 -41.632 1.00 47.53 87 SER A O 1
ATOM 684 N N . ALA A 1 88 ? 18.802 -6.523 -39.610 1.00 49.34 88 ALA A N 1
ATOM 685 C CA . ALA A 1 88 ? 17.823 -5.484 -39.958 1.00 49.34 88 ALA A CA 1
ATOM 686 C C . ALA A 1 88 ? 18.466 -4.370 -40.810 1.00 49.34 88 ALA A C 1
ATOM 688 O O . ALA A 1 88 ? 18.465 -3.180 -40.498 1.00 49.34 88 ALA A O 1
ATOM 689 N N . THR A 1 89 ? 19.059 -4.774 -41.923 1.00 48.72 89 THR A N 1
ATOM 690 C CA . THR A 1 89 ? 19.636 -3.910 -42.941 1.00 48.72 89 THR A CA 1
ATOM 691 C C . THR A 1 89 ? 18.508 -3.314 -43.784 1.00 48.72 89 THR A C 1
ATOM 693 O O . THR A 1 89 ? 18.016 -3.953 -44.701 1.00 48.72 89 THR A O 1
ATOM 696 N N . GLN A 1 90 ? 18.072 -2.088 -43.465 1.00 52.28 90 GLN A N 1
ATOM 697 C CA . GLN A 1 90 ? 17.248 -1.164 -44.285 1.00 52.28 90 GLN A CA 1
ATOM 698 C C . GLN A 1 90 ? 15.901 -1.644 -44.888 1.00 52.28 90 GLN A C 1
ATOM 700 O O . GLN A 1 90 ? 15.149 -0.788 -45.356 1.00 52.28 90 GLN A O 1
ATOM 705 N N . LYS A 1 91 ? 15.566 -2.941 -44.884 1.00 53.00 91 LYS A N 1
ATOM 706 C CA . LYS A 1 91 ? 14.462 -3.545 -45.654 1.00 53.00 91 LYS A CA 1
ATOM 707 C C . LYS A 1 91 ? 13.445 -4.341 -44.830 1.00 53.00 91 LYS A C 1
ATOM 709 O O . LYS A 1 91 ? 12.447 -4.772 -45.395 1.00 53.00 91 LYS A O 1
ATOM 714 N N . GLU A 1 92 ? 13.647 -4.510 -43.523 1.00 61.12 92 GLU A N 1
ATOM 715 C CA . GLU A 1 92 ? 12.754 -5.321 -42.678 1.00 61.12 92 GLU A CA 1
ATOM 716 C C . GLU A 1 92 ? 12.181 -4.520 -41.491 1.00 61.12 92 GLU A C 1
ATOM 718 O O . GLU A 1 92 ? 12.718 -4.557 -40.382 1.00 61.12 92 GLU A O 1
ATOM 723 N N . PRO A 1 93 ? 11.053 -3.805 -41.694 1.00 63.97 93 PRO A N 1
ATOM 724 C CA . PRO A 1 93 ? 10.300 -3.135 -40.624 1.00 63.97 93 PRO A CA 1
ATOM 725 C C . PRO A 1 93 ? 9.853 -4.094 -39.504 1.00 63.97 93 PRO A C 1
ATOM 727 O O . PRO A 1 93 ? 9.579 -3.677 -38.378 1.00 63.97 93 PRO A O 1
ATOM 730 N N . THR A 1 94 ? 9.787 -5.390 -39.813 1.00 70.06 94 THR A N 1
ATOM 731 C CA . THR A 1 94 ? 9.385 -6.479 -38.918 1.00 70.06 94 THR A CA 1
ATOM 732 C C . THR A 1 94 ? 10.305 -6.626 -37.707 1.00 70.06 94 THR A C 1
ATOM 734 O O . THR A 1 94 ? 9.812 -6.922 -36.621 1.00 70.06 94 THR A O 1
ATOM 737 N N . ALA A 1 95 ? 11.608 -6.357 -37.843 1.00 71.50 95 ALA A N 1
ATOM 738 C CA . ALA A 1 95 ? 12.553 -6.434 -36.726 1.00 71.50 95 ALA A CA 1
ATOM 739 C C . ALA A 1 95 ? 12.272 -5.362 -35.654 1.00 71.50 95 ALA A C 1
ATOM 741 O O . ALA A 1 95 ? 12.260 -5.661 -34.458 1.00 71.50 95 ALA A O 1
ATOM 742 N N . VAL A 1 96 ? 11.964 -4.132 -36.088 1.00 76.38 96 VAL A N 1
ATOM 743 C CA . VAL A 1 96 ? 11.595 -3.009 -35.205 1.00 76.38 96 VAL A CA 1
ATOM 744 C C . VAL A 1 96 ? 10.286 -3.305 -34.471 1.00 76.38 96 VAL A C 1
ATOM 746 O O . VAL A 1 96 ? 10.212 -3.144 -33.252 1.00 76.38 96 VAL A O 1
ATOM 749 N N . ALA A 1 97 ? 9.273 -3.790 -35.196 1.00 76.44 97 ALA A N 1
ATOM 750 C CA . ALA A 1 97 ? 7.993 -4.174 -34.607 1.00 76.44 97 ALA A CA 1
ATOM 751 C C . ALA A 1 97 ? 8.160 -5.303 -33.576 1.00 76.44 97 ALA A C 1
ATOM 753 O O . ALA A 1 97 ? 7.664 -5.198 -32.457 1.00 76.44 97 ALA A O 1
ATOM 754 N N . HIS A 1 98 ? 8.919 -6.348 -33.916 1.00 77.06 98 HIS A N 1
ATOM 755 C CA . HIS A 1 98 ? 9.155 -7.491 -33.037 1.00 77.06 98 HIS A CA 1
ATOM 756 C C . HIS A 1 98 ? 9.860 -7.090 -31.734 1.00 77.06 98 HIS A C 1
ATOM 758 O O . HIS A 1 98 ? 9.470 -7.532 -30.654 1.00 77.06 98 HIS A O 1
ATOM 764 N N . PHE A 1 99 ? 10.870 -6.223 -31.805 1.00 78.44 99 PHE A N 1
ATOM 765 C CA . PHE A 1 99 ? 11.546 -5.720 -30.612 1.00 78.44 99 PHE A CA 1
ATOM 766 C C . PHE A 1 99 ? 10.623 -4.879 -29.726 1.00 78.44 99 PHE A C 1
ATOM 768 O O . PHE A 1 99 ? 10.546 -5.127 -28.522 1.00 78.44 99 PHE A O 1
ATOM 775 N N . SER A 1 100 ? 9.886 -3.932 -30.317 1.00 82.81 100 SER A N 1
ATOM 776 C CA . SER A 1 100 ? 8.915 -3.118 -29.581 1.00 82.81 100 SER A CA 1
ATOM 777 C C . SER A 1 100 ? 7.878 -4.002 -28.878 1.00 82.81 100 SER A C 1
ATOM 779 O O . SER A 1 100 ? 7.653 -3.839 -27.679 1.00 82.81 100 SER A O 1
ATOM 781 N N . SER A 1 101 ? 7.347 -5.024 -29.558 1.00 83.62 101 SER A N 1
ATOM 782 C CA . SER A 1 101 ? 6.436 -5.999 -28.946 1.00 83.62 101 SER A CA 1
ATOM 783 C C . SER A 1 101 ? 7.081 -6.792 -27.802 1.00 83.62 101 SER A C 1
ATOM 785 O O . SER A 1 101 ? 6.420 -7.063 -26.800 1.00 83.62 101 SER A O 1
ATOM 787 N N . ARG A 1 102 ? 8.370 -7.147 -27.897 1.00 84.25 102 ARG A N 1
ATOM 788 C CA . ARG A 1 102 ? 9.091 -7.829 -26.806 1.00 84.25 102 ARG A CA 1
ATOM 789 C C . ARG A 1 102 ? 9.290 -6.929 -25.589 1.00 84.25 102 ARG A C 1
ATOM 791 O O . ARG A 1 102 ? 9.093 -7.407 -24.474 1.00 84.25 102 ARG A O 1
ATOM 798 N N . LEU A 1 103 ? 9.622 -5.650 -25.779 1.00 87.25 103 LEU A N 1
ATOM 799 C CA . LEU A 1 103 ? 9.709 -4.685 -24.676 1.00 87.25 103 LEU A CA 1
ATOM 800 C C . LEU A 1 103 ? 8.349 -4.451 -24.012 1.00 87.25 103 LEU A C 1
ATOM 802 O O . LEU A 1 103 ? 8.266 -4.458 -22.786 1.00 87.25 103 LEU A O 1
ATOM 806 N N . GLN A 1 104 ? 7.275 -4.315 -24.794 1.00 88.06 104 GLN A N 1
ATOM 807 C CA . GLN A 1 104 ? 5.917 -4.212 -24.251 1.00 88.06 104 GLN A CA 1
ATOM 808 C C . GLN A 1 104 ? 5.514 -5.469 -23.474 1.00 88.06 104 GLN A C 1
ATOM 810 O O . GLN A 1 104 ? 4.935 -5.377 -22.391 1.00 88.06 104 GLN A O 1
ATOM 815 N N . LYS A 1 105 ? 5.849 -6.659 -23.991 1.00 88.56 105 LYS A N 1
ATOM 816 C CA . LYS A 1 105 ? 5.606 -7.919 -23.281 1.00 88.56 105 LYS A CA 1
ATOM 817 C C . LYS A 1 105 ? 6.379 -7.972 -21.968 1.00 88.56 105 LYS A C 1
ATOM 819 O O . LYS A 1 105 ? 5.798 -8.338 -20.952 1.00 88.56 105 LYS A O 1
ATOM 824 N N . PHE A 1 106 ? 7.652 -7.576 -21.976 1.00 91.06 106 PHE A N 1
ATOM 825 C CA . PHE A 1 106 ? 8.456 -7.473 -20.762 1.00 91.06 106 PHE A CA 1
ATOM 826 C C . PHE A 1 106 ?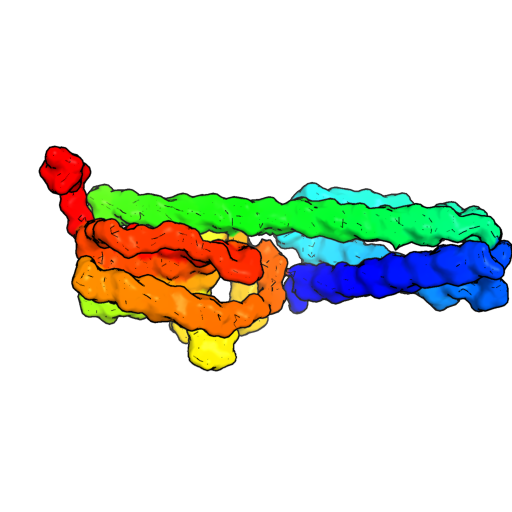 7.827 -6.508 -19.752 1.00 91.06 106 PHE A C 1
ATOM 828 O O . PHE A 1 106 ? 7.651 -6.886 -18.601 1.00 91.06 106 PHE A O 1
ATOM 835 N N . GLN A 1 107 ? 7.433 -5.303 -20.178 1.00 91.31 107 GLN A N 1
ATOM 836 C CA . GLN A 1 107 ? 6.755 -4.324 -19.323 1.00 91.31 107 GLN A CA 1
ATOM 837 C C . GLN A 1 107 ? 5.503 -4.925 -18.674 1.00 91.31 107 GLN A C 1
ATOM 839 O O . GLN A 1 107 ? 5.324 -4.816 -17.463 1.00 91.31 107 GLN A O 1
ATOM 844 N N . S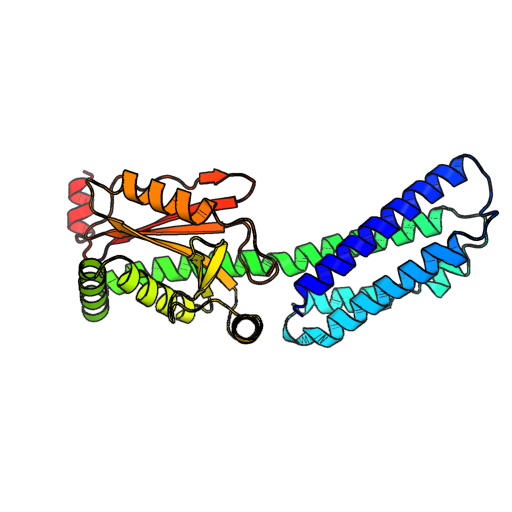ER A 1 108 ? 4.655 -5.585 -19.467 1.00 86.88 108 SER A N 1
ATOM 845 C CA . SER A 1 108 ? 3.446 -6.244 -18.969 1.00 86.88 108 SER A CA 1
ATOM 846 C C . SER A 1 108 ? 3.768 -7.353 -17.965 1.00 86.88 108 SER A C 1
ATOM 848 O O . SER A 1 108 ? 3.134 -7.424 -16.915 1.00 86.88 108 SER A O 1
ATOM 850 N N . ASP A 1 109 ? 4.751 -8.204 -18.263 1.00 87.12 109 ASP A N 1
ATOM 851 C CA . ASP A 1 109 ? 5.157 -9.307 -17.386 1.00 87.12 109 ASP A CA 1
ATOM 852 C C . ASP A 1 109 ? 5.755 -8.799 -16.082 1.00 87.12 109 ASP A C 1
ATOM 854 O O . ASP A 1 109 ? 5.413 -9.288 -15.011 1.00 87.12 109 ASP A O 1
ATOM 858 N N . PHE A 1 110 ? 6.623 -7.794 -16.157 1.00 88.69 110 PHE A N 1
ATOM 859 C CA . PHE A 1 110 ? 7.243 -7.197 -14.986 1.00 88.69 110 PHE A CA 1
ATOM 860 C C . PHE A 1 110 ? 6.194 -6.531 -14.088 1.00 88.69 110 PHE A C 1
ATOM 862 O O . PHE A 1 110 ? 6.194 -6.742 -12.875 1.00 88.69 110 PHE A O 1
ATOM 869 N N . ASN A 1 111 ? 5.239 -5.805 -14.679 1.00 85.62 111 ASN A N 1
ATOM 870 C CA . ASN A 1 111 ? 4.105 -5.232 -13.952 1.00 85.62 111 ASN A CA 1
ATOM 871 C C . ASN A 1 111 ? 3.243 -6.319 -13.289 1.00 85.62 111 ASN A C 1
ATOM 873 O O . ASN A 1 111 ? 2.839 -6.163 -12.141 1.00 85.62 111 ASN A O 1
ATOM 877 N N . TYR A 1 112 ? 2.990 -7.437 -13.974 1.00 81.25 112 TYR A N 1
ATOM 878 C CA . TYR A 1 112 ? 2.237 -8.555 -13.406 1.00 81.25 112 TYR A CA 1
ATOM 879 C C . TYR A 1 112 ? 2.981 -9.208 -12.234 1.00 81.25 112 TYR A C 1
ATOM 881 O O . TYR A 1 112 ? 2.423 -9.357 -11.150 1.00 81.25 112 TYR A O 1
ATOM 889 N N . LEU A 1 113 ? 4.258 -9.541 -12.415 1.00 80.06 113 LEU A N 1
ATOM 890 C CA . LEU A 1 113 ? 5.076 -10.189 -11.386 1.00 80.06 113 LEU A CA 1
ATOM 891 C C . LEU A 1 113 ? 5.269 -9.311 -10.146 1.00 80.06 113 LEU A C 1
ATOM 893 O O . LEU A 1 113 ? 5.429 -9.830 -9.046 1.00 80.06 113 LEU A O 1
ATOM 897 N N . THR A 1 114 ? 5.227 -7.991 -10.313 1.00 76.38 114 THR A N 1
ATOM 898 C CA . THR A 1 114 ? 5.289 -7.043 -9.194 1.00 76.38 114 THR A CA 1
ATOM 899 C C . THR A 1 114 ? 3.916 -6.722 -8.595 1.00 76.38 114 THR A C 1
ATOM 901 O O . THR A 1 114 ? 3.855 -6.212 -7.480 1.00 76.38 114 THR A O 1
ATOM 904 N N . SER A 1 115 ? 2.810 -7.073 -9.265 1.00 70.50 115 SER A N 1
ATOM 905 C CA . SER A 1 115 ? 1.444 -6.866 -8.755 1.00 70.50 115 SER A CA 1
ATOM 906 C C . SER A 1 115 ? 1.034 -7.826 -7.631 1.00 70.50 115 SER A C 1
ATOM 908 O O . SER A 1 115 ? 0.192 -7.466 -6.810 1.00 70.50 115 SER A O 1
ATOM 910 N N . ASP A 1 116 ? 1.647 -9.014 -7.525 1.00 66.94 116 ASP A N 1
ATOM 911 C CA . ASP A 1 116 ? 1.333 -9.973 -6.446 1.00 66.94 116 ASP A CA 1
ATOM 912 C C . ASP A 1 116 ? 1.675 -9.414 -5.051 1.00 66.94 116 ASP A C 1
ATOM 914 O O . ASP A 1 116 ? 1.052 -9.784 -4.057 1.00 66.94 116 ASP A O 1
ATOM 918 N N . LEU A 1 117 ? 2.574 -8.425 -4.973 1.00 70.75 117 LEU A N 1
ATOM 919 C CA . LEU A 1 117 ? 2.848 -7.679 -3.741 1.00 70.75 117 LEU A CA 1
ATOM 920 C C . LEU A 1 117 ? 1.596 -6.956 -3.216 1.00 70.75 117 LEU A C 1
ATOM 922 O O . LEU A 1 117 ? 1.317 -6.998 -2.019 1.00 70.75 117 LEU A O 1
ATOM 926 N N . GLU A 1 118 ? 0.773 -6.377 -4.098 1.00 74.94 118 GLU A N 1
ATOM 927 C CA . GLU A 1 118 ? -0.496 -5.753 -3.698 1.00 74.94 118 GLU A CA 1
ATOM 928 C C . GLU A 1 118 ? -1.481 -6.814 -3.181 1.00 74.94 118 GLU A C 1
ATOM 930 O O . GLU A 1 118 ? -2.134 -6.620 -2.156 1.00 74.94 118 GLU A O 1
ATOM 935 N N . GLY A 1 119 ? -1.531 -7.983 -3.828 1.00 76.31 119 GLY A N 1
ATOM 936 C CA . GLY A 1 119 ? -2.344 -9.117 -3.382 1.00 76.31 119 GLY A CA 1
ATOM 937 C C . GLY A 1 119 ? -1.929 -9.655 -2.007 1.00 76.31 119 GLY A C 1
ATOM 938 O O . GLY A 1 119 ? -2.790 -9.941 -1.168 1.00 76.31 119 GLY A O 1
ATOM 939 N N . ILE A 1 120 ? -0.624 -9.769 -1.748 1.00 82.12 120 ILE A N 1
ATOM 940 C CA . ILE A 1 120 ? -0.072 -10.139 -0.438 1.00 82.12 120 ILE A CA 1
ATOM 941 C C . ILE A 1 120 ? -0.481 -9.103 0.607 1.00 82.12 120 ILE A C 1
ATOM 943 O O . ILE A 1 120 ? -1.065 -9.470 1.631 1.00 82.12 120 ILE A O 1
ATOM 947 N N . ALA A 1 121 ? -0.257 -7.821 0.327 1.00 84.50 121 ALA A N 1
ATOM 948 C CA . ALA A 1 121 ? -0.541 -6.752 1.268 1.00 84.50 121 ALA A CA 1
ATOM 949 C C . ALA A 1 121 ? -2.044 -6.643 1.601 1.00 84.50 121 ALA A C 1
ATOM 951 O O . ALA A 1 121 ? -2.401 -6.461 2.769 1.00 84.50 121 ALA A O 1
ATOM 952 N N . VAL A 1 122 ? -2.948 -6.864 0.632 1.00 86.56 122 VAL A N 1
ATOM 953 C CA . VAL A 1 122 ? -4.405 -6.949 0.876 1.00 86.56 122 VAL A CA 1
ATOM 954 C C . VAL A 1 122 ? -4.734 -8.087 1.844 1.00 86.56 122 VAL A C 1
ATOM 956 O O . VAL A 1 122 ? -5.452 -7.879 2.825 1.00 86.56 122 VAL A O 1
ATOM 959 N N . ARG A 1 123 ? -4.199 -9.293 1.604 1.00 87.38 123 ARG A N 1
ATOM 960 C CA . ARG A 1 123 ? -4.452 -10.463 2.464 1.00 87.38 123 ARG A CA 1
ATOM 961 C C . ARG A 1 123 ? -3.911 -10.258 3.878 1.00 87.38 123 ARG A C 1
ATOM 963 O O . ARG A 1 123 ? -4.602 -10.584 4.843 1.00 87.38 123 ARG A O 1
ATOM 970 N N . LEU A 1 124 ? -2.701 -9.713 4.008 1.00 92.62 124 LEU A N 1
ATOM 971 C CA . LEU A 1 124 ? -2.083 -9.400 5.298 1.00 92.62 124 LEU A CA 1
ATOM 972 C C . LEU A 1 124 ? -2.885 -8.347 6.065 1.00 92.62 124 LEU A C 1
ATOM 974 O O . LEU A 1 124 ? -3.160 -8.542 7.247 1.00 92.62 124 LEU A O 1
ATOM 978 N N . THR A 1 125 ? -3.343 -7.292 5.391 1.00 94.38 125 THR A N 1
ATOM 979 C CA . THR A 1 125 ? -4.170 -6.242 6.005 1.00 94.38 125 THR A CA 1
ATOM 980 C C . THR A 1 125 ? -5.508 -6.797 6.497 1.00 94.38 125 THR A C 1
ATOM 982 O O . THR A 1 125 ? -5.891 -6.578 7.647 1.00 94.38 125 THR A O 1
ATOM 985 N N . ALA A 1 126 ? -6.200 -7.594 5.675 1.00 93.62 126 ALA A N 1
ATOM 986 C CA . ALA A 1 126 ? -7.442 -8.253 6.079 1.00 93.62 126 ALA A CA 1
ATOM 987 C C . ALA A 1 126 ? -7.228 -9.194 7.279 1.00 93.62 126 ALA A C 1
ATOM 989 O O . ALA A 1 126 ? -8.010 -9.185 8.236 1.00 93.62 126 ALA A O 1
ATOM 990 N N . ARG A 1 127 ? -6.137 -9.973 7.267 1.00 96.19 127 ARG A N 1
ATOM 991 C CA . ARG A 1 127 ? -5.750 -10.835 8.390 1.00 96.19 127 ARG A CA 1
ATOM 992 C C . ARG A 1 127 ? -5.476 -10.022 9.649 1.00 96.19 127 ARG A C 1
ATOM 994 O O . ARG A 1 127 ? -5.904 -10.440 10.721 1.00 96.19 127 ARG A O 1
ATOM 1001 N N . ALA A 1 128 ? -4.795 -8.887 9.535 1.00 97.75 128 ALA A N 1
ATOM 1002 C CA . ALA A 1 128 ? -4.473 -8.032 10.665 1.00 97.75 128 ALA A CA 1
ATOM 1003 C C . ALA A 1 128 ? -5.744 -7.496 11.339 1.00 97.75 128 ALA A C 1
ATOM 1005 O O . ALA A 1 128 ? -5.876 -7.639 12.554 1.00 97.75 128 ALA A O 1
ATOM 1006 N N . PHE A 1 129 ? -6.721 -6.987 10.580 1.00 98.12 129 PHE A N 1
ATOM 1007 C CA . PHE A 1 129 ? -8.000 -6.538 11.149 1.00 98.12 129 PHE A CA 1
ATOM 1008 C C . PHE A 1 129 ? -8.811 -7.680 11.773 1.00 98.12 129 PHE A C 1
ATOM 1010 O O . PHE A 1 129 ? -9.347 -7.529 12.873 1.00 98.12 129 PHE A O 1
ATOM 1017 N N . LEU A 1 130 ? -8.856 -8.851 11.129 1.00 97.44 130 LEU A N 1
ATOM 1018 C CA . LEU A 1 130 ? -9.517 -10.026 11.703 1.00 97.44 130 LEU A CA 1
ATOM 1019 C C . LEU A 1 130 ? -8.837 -10.479 13.003 1.00 97.44 130 LEU A C 1
ATOM 1021 O O . LEU A 1 130 ? -9.512 -10.791 13.984 1.00 97.44 130 LEU A O 1
ATOM 1025 N N . HIS A 1 131 ? -7.504 -10.511 13.012 1.00 98.06 131 HIS A N 1
ATOM 1026 C CA . HIS A 1 131 ? -6.712 -10.822 14.195 1.00 98.06 131 HIS A CA 1
ATOM 1027 C C . HIS A 1 131 ? -6.982 -9.809 15.307 1.00 98.06 131 HIS A C 1
ATOM 1029 O O . HIS A 1 131 ? -7.237 -10.224 16.428 1.00 98.06 131 HIS A O 1
ATOM 1035 N N . LEU A 1 132 ? -7.028 -8.509 14.995 1.00 98.12 132 LEU A N 1
ATOM 1036 C CA . LEU A 1 132 ? -7.330 -7.457 15.965 1.00 98.12 132 LEU A CA 1
ATOM 1037 C C . LEU A 1 132 ? -8.669 -7.701 16.662 1.00 98.12 132 LEU A C 1
ATOM 1039 O O . LEU A 1 132 ? -8.726 -7.765 17.889 1.00 98.12 132 LEU A O 1
ATOM 1043 N N . GLN A 1 133 ? -9.735 -7.890 15.880 1.00 97.81 133 GLN A N 1
ATOM 1044 C CA . GLN A 1 133 ? -11.066 -8.120 16.433 1.00 97.81 133 GLN A CA 1
ATOM 1045 C C . GLN A 1 133 ? -11.102 -9.375 17.315 1.00 97.81 133 GLN A C 1
ATOM 1047 O O . GLN A 1 133 ? -11.706 -9.364 18.387 1.00 97.81 133 GLN A O 1
ATOM 1052 N N . ARG A 1 134 ? -10.438 -10.456 16.888 1.00 96.81 134 ARG A N 1
ATOM 1053 C CA . ARG A 1 134 ? -10.356 -11.701 17.664 1.00 96.81 134 ARG A CA 1
ATOM 1054 C C . ARG A 1 134 ? -9.557 -11.526 18.952 1.00 96.81 134 ARG A C 1
ATOM 1056 O O . ARG A 1 134 ? -9.977 -12.051 19.977 1.00 96.81 134 ARG A O 1
ATOM 1063 N N . SER A 1 135 ? -8.466 -10.768 18.923 1.00 97.62 135 SER A N 1
ATOM 1064 C CA . SER A 1 135 ? -7.649 -10.487 20.104 1.00 97.62 135 SER A CA 1
ATOM 1065 C C . SER A 1 135 ? -8.402 -9.649 21.136 1.00 97.62 135 SER A C 1
ATOM 1067 O O . SER A 1 135 ? -8.345 -9.965 22.316 1.00 97.62 135 SER A O 1
ATOM 1069 N N . ILE A 1 136 ? -9.183 -8.650 20.711 1.00 96.88 136 ILE A N 1
ATOM 1070 C CA . ILE A 1 136 ? -10.068 -7.874 21.603 1.00 96.88 136 ILE A CA 1
ATOM 1071 C C . ILE A 1 136 ? -11.119 -8.775 22.276 1.00 96.88 136 ILE A C 1
ATOM 1073 O O . ILE A 1 136 ? -11.439 -8.619 23.457 1.00 96.88 136 ILE A O 1
ATOM 1077 N N . VAL A 1 137 ? -11.674 -9.734 21.531 1.00 94.94 137 VAL A N 1
ATOM 1078 C CA . VAL A 1 137 ? -12.660 -10.679 22.074 1.00 94.94 137 VAL A CA 1
ATOM 1079 C C . VAL A 1 137 ? -12.003 -11.659 23.047 1.00 94.94 137 VAL A C 1
ATOM 1081 O O . VAL A 1 137 ? -12.563 -11.913 24.111 1.00 94.94 137 VAL A O 1
ATOM 1084 N N . ALA A 1 138 ? -10.839 -12.207 22.705 1.00 95.12 138 ALA A N 1
ATOM 1085 C CA . ALA A 1 138 ? -10.204 -13.286 23.458 1.00 95.12 138 ALA A CA 1
ATOM 1086 C C . ALA A 1 138 ? -9.399 -12.814 24.681 1.00 95.12 138 ALA A C 1
ATOM 1088 O O . ALA A 1 138 ? -9.338 -13.535 25.674 1.00 95.12 138 ALA A O 1
ATOM 1089 N N . ASP A 1 139 ? -8.791 -11.627 24.626 1.00 96.94 139 ASP A N 1
ATOM 1090 C CA . ASP A 1 139 ? -7.867 -11.127 25.647 1.00 96.94 139 ASP A CA 1
ATOM 1091 C C . ASP A 1 139 ? -8.420 -9.865 26.326 1.00 96.94 139 ASP A C 1
ATOM 1093 O O . ASP A 1 139 ? -8.578 -8.807 25.712 1.00 96.94 139 ASP A O 1
ATOM 1097 N N . HIS A 1 140 ? -8.684 -9.973 27.631 1.00 96.06 140 HIS A N 1
ATOM 1098 C CA . HIS A 1 140 ? -9.195 -8.879 28.456 1.00 96.06 140 HIS A CA 1
ATOM 1099 C C . HIS A 1 140 ? -8.254 -7.663 28.497 1.00 96.06 140 HIS A C 1
ATOM 1101 O O . HIS A 1 140 ? -8.713 -6.524 28.478 1.00 96.06 140 HIS A O 1
ATOM 1107 N N . THR A 1 141 ? -6.939 -7.874 28.527 1.00 97.88 141 THR A N 1
ATOM 1108 C CA . THR A 1 141 ? -5.954 -6.783 28.575 1.00 97.88 141 THR A CA 1
ATOM 1109 C C . THR A 1 141 ? -5.976 -5.985 27.277 1.00 97.88 141 THR A C 1
ATOM 1111 O O . THR A 1 141 ? -5.974 -4.753 27.296 1.00 97.88 141 THR A O 1
ATOM 1114 N N . ILE A 1 142 ? -6.042 -6.683 26.139 1.00 97.38 142 ILE A N 1
ATOM 1115 C CA . ILE A 1 142 ? -6.174 -6.041 24.827 1.00 97.38 142 ILE A CA 1
ATOM 1116 C C . ILE A 1 142 ? -7.508 -5.295 24.751 1.00 97.38 142 ILE A C 1
ATOM 1118 O O . ILE A 1 142 ? -7.529 -4.138 24.327 1.00 97.38 142 ILE A O 1
ATOM 1122 N N . ARG A 1 143 ? -8.600 -5.909 25.218 1.00 97.50 143 ARG A N 1
ATOM 1123 C CA . ARG A 1 143 ? -9.926 -5.285 25.260 1.00 97.50 143 ARG A CA 1
ATOM 1124 C C . ARG A 1 143 ? -9.932 -3.961 26.019 1.00 97.50 143 ARG A C 1
ATOM 1126 O O . ARG A 1 143 ? -10.321 -2.938 25.462 1.00 97.50 143 ARG A O 1
ATOM 1133 N N . GLU A 1 144 ? -9.458 -3.955 27.261 1.00 97.94 144 GLU A N 1
ATOM 1134 C CA . GLU A 1 144 ? -9.463 -2.756 28.106 1.00 97.94 144 GLU A CA 1
ATOM 1135 C C . GLU A 1 144 ? -8.553 -1.652 27.553 1.00 97.94 144 GLU A C 1
ATOM 1137 O O . GLU A 1 144 ? -8.896 -0.465 27.605 1.00 97.94 144 GLU A O 1
ATOM 1142 N N . LYS A 1 145 ? -7.435 -2.028 26.919 1.00 97.75 145 LYS A N 1
ATOM 1143 C CA . LYS A 1 145 ? -6.569 -1.082 26.206 1.00 97.75 145 LYS A CA 1
ATOM 1144 C C . LYS A 1 145 ? -7.316 -0.383 25.065 1.00 97.75 145 LYS A C 1
ATOM 1146 O O . LYS A 1 145 ? -7.235 0.838 24.937 1.00 97.75 145 LYS A O 1
ATOM 1151 N N . TRP A 1 146 ? -8.075 -1.134 24.266 1.00 98.06 146 TRP A N 1
ATOM 1152 C CA . TRP A 1 146 ? -8.869 -0.586 23.162 1.00 98.06 146 TRP A CA 1
ATOM 1153 C C . TRP A 1 146 ? -10.095 0.207 23.632 1.00 98.06 146 TRP A C 1
ATOM 1155 O O . TRP A 1 146 ? -10.396 1.249 23.050 1.00 98.06 146 TRP A O 1
ATOM 1165 N N . LYS A 1 147 ? -10.756 -0.202 24.721 1.00 97.69 147 LYS A N 1
ATOM 1166 C CA . LYS A 1 147 ? -11.822 0.587 25.367 1.00 97.69 147 LYS A CA 1
ATOM 1167 C C . LYS A 1 147 ? -11.306 1.943 25.834 1.00 97.69 147 LYS A C 1
ATOM 1169 O O . LYS A 1 147 ? -11.913 2.969 25.527 1.00 97.69 147 LYS A O 1
ATOM 1174 N N . THR A 1 148 ? -10.151 1.953 26.496 1.00 97.56 148 THR A N 1
ATOM 1175 C CA . THR A 1 148 ? -9.481 3.182 26.940 1.00 97.56 148 THR A CA 1
ATOM 1176 C C . THR A 1 148 ? -9.125 4.075 25.753 1.00 97.56 148 THR A C 1
ATOM 1178 O O . THR A 1 148 ? -9.446 5.263 25.760 1.00 97.56 148 THR A O 1
ATOM 1181 N N . ALA A 1 149 ? -8.530 3.508 24.699 1.00 96.69 149 ALA A N 1
ATOM 1182 C CA . ALA A 1 149 ? -8.190 4.256 23.492 1.00 96.69 149 ALA A CA 1
ATOM 1183 C C . ALA A 1 149 ? -9.428 4.862 22.811 1.00 96.69 149 ALA A C 1
ATOM 1185 O O . ALA A 1 149 ? -9.386 6.013 22.387 1.00 96.69 149 ALA A O 1
ATOM 1186 N N . ARG A 1 150 ? -10.559 4.142 22.770 1.00 96.19 150 ARG A N 1
ATOM 1187 C CA . ARG A 1 150 ? -11.819 4.673 22.224 1.00 96.19 150 ARG A CA 1
ATOM 1188 C C . ARG A 1 150 ? -12.292 5.909 22.989 1.00 96.19 150 ARG A C 1
ATOM 1190 O O . ARG A 1 150 ? -12.710 6.881 22.363 1.00 96.19 150 ARG A O 1
ATOM 1197 N N . VAL A 1 151 ? -12.212 5.879 24.322 1.00 94.25 151 VAL A N 1
ATOM 1198 C CA . VAL A 1 151 ? -12.568 7.017 25.192 1.00 94.25 151 VAL A CA 1
ATOM 1199 C C . VAL A 1 151 ? -11.622 8.202 24.974 1.00 94.25 151 VAL A C 1
ATOM 1201 O O . VAL A 1 151 ? -12.071 9.342 24.973 1.00 94.25 151 VAL A O 1
ATOM 1204 N N . GLN A 1 152 ? -10.336 7.943 24.721 1.00 90.69 152 GLN A N 1
ATOM 1205 C CA . GLN A 1 152 ? -9.329 8.964 24.396 1.00 90.69 152 GLN A CA 1
ATOM 1206 C C . GLN A 1 152 ? -9.448 9.546 22.972 1.00 90.69 152 GLN A C 1
ATOM 1208 O O . GLN A 1 152 ? -8.693 10.456 22.637 1.00 90.69 152 GLN A O 1
ATOM 1213 N N . HIS A 1 153 ? -10.409 9.077 22.167 1.00 90.31 153 HIS A N 1
ATOM 1214 C CA . HIS A 1 153 ? -10.701 9.482 20.784 1.00 90.31 153 HIS A CA 1
ATOM 1215 C C . HIS A 1 153 ? -9.817 8.854 19.685 1.00 90.31 153 HIS A C 1
ATOM 1217 O O . HIS A 1 153 ? -9.070 7.898 19.890 1.00 90.31 153 HIS A O 1
ATOM 1223 N N . GLU A 1 154 ? -9.994 9.362 18.458 1.00 92.31 154 GLU A N 1
ATOM 1224 C CA . GLU A 1 154 ? -9.532 8.778 17.192 1.00 92.31 154 GLU A CA 1
ATOM 1225 C C . GLU A 1 154 ? -8.018 8.519 17.188 1.00 92.31 154 GLU A C 1
ATOM 1227 O O . GLU A 1 154 ? -7.595 7.410 16.878 1.00 92.31 154 GLU A O 1
ATOM 1232 N N . MET A 1 155 ? -7.205 9.480 17.639 1.00 92.19 155 MET A N 1
ATOM 1233 C CA . MET A 1 155 ? -5.739 9.384 17.596 1.00 92.19 155 MET A CA 1
ATOM 1234 C C . MET A 1 155 ? -5.170 8.228 18.434 1.00 92.19 155 MET A C 1
ATOM 1236 O O . MET A 1 155 ? -4.189 7.595 18.043 1.00 92.19 155 MET A O 1
ATOM 1240 N N . ALA A 1 156 ? -5.767 7.927 19.590 1.00 95.00 156 ALA A N 1
ATOM 1241 C CA . ALA A 1 156 ? -5.322 6.798 20.403 1.00 95.00 156 ALA A CA 1
ATOM 1242 C C . ALA A 1 156 ? -5.619 5.464 19.697 1.00 95.00 156 ALA A C 1
ATOM 1244 O O . ALA A 1 156 ? -4.787 4.556 19.704 1.00 95.00 156 ALA A O 1
ATOM 1245 N N . CYS A 1 157 ? -6.776 5.366 19.035 1.00 96.25 157 CYS A N 1
ATOM 1246 C CA . CYS A 1 157 ? -7.142 4.204 18.226 1.00 96.25 157 CYS A CA 1
ATOM 1247 C C . CYS A 1 157 ? -6.245 4.058 16.988 1.00 96.25 157 CYS A C 1
ATOM 1249 O O . CYS A 1 157 ? -5.804 2.948 16.703 1.00 96.25 157 CYS A O 1
ATOM 1251 N N . GLU A 1 158 ? -5.934 5.162 16.300 1.00 94.81 158 GLU A N 1
ATOM 1252 C CA . GLU A 1 158 ? -5.007 5.202 15.158 1.00 94.81 158 GLU A CA 1
ATOM 1253 C C . GLU A 1 158 ? -3.651 4.597 15.525 1.00 94.81 158 GLU A C 1
ATOM 1255 O O . GLU A 1 158 ? -3.189 3.669 14.864 1.00 94.81 158 GLU A O 1
ATOM 1260 N N . LYS A 1 159 ? -3.044 5.063 16.624 1.00 95.06 159 LYS A N 1
ATOM 1261 C CA . LYS A 1 159 ? -1.734 4.584 17.085 1.00 95.06 159 LYS A CA 1
ATOM 1262 C C . LYS A 1 159 ? -1.744 3.092 17.407 1.00 95.06 159 LYS A C 1
ATOM 1264 O O . LYS A 1 159 ? -0.835 2.369 17.005 1.00 95.06 159 LYS A O 1
ATOM 1269 N N . LEU A 1 160 ? -2.766 2.610 18.120 1.00 96.56 160 LEU A N 1
ATOM 1270 C CA . LEU A 1 160 ? -2.881 1.180 18.432 1.00 96.56 160 LEU A CA 1
ATOM 1271 C C . LEU A 1 160 ? -3.126 0.333 17.186 1.00 96.56 160 LEU A C 1
ATOM 1273 O O . LEU A 1 160 ? -2.542 -0.742 17.057 1.00 96.56 160 LEU A O 1
ATOM 1277 N N . GLY A 1 161 ? -3.963 0.824 16.276 1.00 96.50 161 GLY A N 1
ATOM 1278 C CA . GLY A 1 161 ? -4.240 0.187 14.998 1.00 96.50 161 GLY A CA 1
ATOM 1279 C C . GLY A 1 161 ? -2.991 0.061 14.138 1.00 96.50 161 GLY A C 1
ATOM 1280 O O . GLY A 1 161 ? -2.702 -1.021 13.635 1.00 96.50 161 GLY A O 1
ATOM 1281 N N . ALA A 1 162 ? -2.210 1.134 14.043 1.00 95.00 162 ALA A N 1
ATOM 1282 C CA . ALA A 1 162 ? -0.969 1.171 13.285 1.00 95.00 162 ALA A CA 1
ATOM 1283 C C . ALA A 1 162 ? 0.098 0.229 13.852 1.00 95.00 162 ALA A C 1
ATOM 1285 O O . ALA A 1 162 ? 0.685 -0.555 13.110 1.00 95.00 162 ALA A O 1
ATOM 1286 N N . VAL A 1 163 ? 0.287 0.218 15.178 1.00 95.50 163 VAL A N 1
ATOM 1287 C CA . VAL A 1 163 ? 1.182 -0.749 15.837 1.00 95.50 163 VAL A CA 1
ATOM 1288 C C . VAL A 1 163 ? 0.726 -2.185 15.576 1.00 95.50 163 VAL A C 1
ATOM 1290 O O . VAL A 1 163 ? 1.554 -3.061 15.334 1.00 95.50 163 VAL A O 1
ATOM 1293 N N . HIS A 1 164 ? -0.583 -2.447 15.603 1.00 96.88 164 HIS A N 1
ATOM 1294 C CA . HIS A 1 164 ? -1.112 -3.775 15.303 1.00 96.88 164 HIS A CA 1
ATOM 1295 C C . HIS A 1 164 ? -0.881 -4.173 13.842 1.00 96.88 164 HIS A C 1
ATOM 1297 O O . HIS A 1 164 ? -0.476 -5.301 13.589 1.00 96.88 164 HIS A O 1
ATOM 1303 N N . LEU A 1 165 ? -1.097 -3.275 12.878 1.00 96.06 165 LEU A N 1
ATOM 1304 C CA . LEU A 1 165 ? -0.802 -3.533 11.462 1.00 96.06 165 LEU A CA 1
ATOM 1305 C C . LEU A 1 165 ? 0.689 -3.832 11.249 1.00 96.06 165 LEU A C 1
ATOM 1307 O O . LEU A 1 165 ? 1.024 -4.787 10.543 1.00 96.06 165 LEU A O 1
ATOM 1311 N N . LEU A 1 166 ? 1.568 -3.112 11.950 1.00 93.69 166 LEU A N 1
ATOM 1312 C CA . LEU A 1 166 ? 3.013 -3.308 11.871 1.00 93.69 166 LEU A CA 1
ATOM 1313 C C . LEU A 1 166 ? 3.439 -4.716 12.320 1.00 93.69 166 LEU A C 1
ATOM 1315 O O . LEU A 1 166 ? 4.325 -5.311 11.712 1.00 93.69 166 LEU A O 1
ATOM 1319 N N . GLN A 1 167 ? 2.754 -5.314 13.304 1.00 94.69 167 GLN A N 1
ATOM 1320 C CA . GLN A 1 167 ? 2.984 -6.714 13.710 1.00 94.69 167 GLN A CA 1
ATOM 1321 C C . GLN A 1 167 ? 2.701 -7.731 12.591 1.00 94.69 167 GLN A C 1
ATOM 1323 O O . GLN A 1 167 ? 3.152 -8.872 12.666 1.00 94.69 167 GLN A O 1
ATOM 1328 N N . HIS A 1 168 ? 1.947 -7.338 11.560 1.00 94.00 168 HIS A N 1
ATOM 1329 C CA . HIS A 1 168 ? 1.664 -8.151 10.372 1.00 94.00 168 HIS A CA 1
ATOM 1330 C C . HIS A 1 168 ? 2.518 -7.750 9.164 1.00 94.00 168 HIS A C 1
ATOM 1332 O O . HIS A 1 168 ? 2.229 -8.206 8.059 1.00 94.00 168 HIS A O 1
ATOM 1338 N N . GLY A 1 169 ? 3.548 -6.921 9.362 1.00 90.50 169 GLY A N 1
ATOM 1339 C CA . GLY A 1 169 ? 4.399 -6.407 8.288 1.00 90.50 169 GLY A CA 1
ATOM 1340 C C . GLY A 1 169 ? 3.728 -5.317 7.451 1.00 90.50 169 GLY A C 1
ATOM 1341 O O . GLY A 1 169 ? 4.176 -5.050 6.342 1.00 90.50 169 GLY A O 1
ATOM 1342 N N . ILE A 1 170 ? 2.648 -4.702 7.944 1.00 92.12 170 ILE A N 1
ATOM 1343 C CA . ILE A 1 170 ? 1.917 -3.653 7.230 1.00 92.12 170 ILE A CA 1
ATOM 1344 C C . ILE A 1 170 ? 2.145 -2.315 7.915 1.00 92.12 170 ILE A C 1
ATOM 1346 O O . ILE A 1 170 ? 1.767 -2.119 9.067 1.00 92.12 170 ILE A O 1
ATOM 1350 N N . TRP A 1 171 ? 2.717 -1.369 7.184 1.00 92.25 171 TRP A N 1
ATOM 1351 C CA . TRP A 1 171 ? 2.763 0.016 7.625 1.00 92.25 171 TRP A CA 1
ATOM 1352 C C . TRP A 1 171 ? 1.467 0.716 7.247 1.00 92.25 171 TRP A C 1
ATOM 1354 O O . TRP A 1 171 ? 0.911 0.486 6.172 1.00 92.25 171 TRP A O 1
ATOM 1364 N N . SER A 1 172 ? 0.986 1.596 8.118 1.00 91.75 172 SER A N 1
ATOM 1365 C CA . SER A 1 172 ? -0.231 2.363 7.875 1.00 91.75 172 SER A CA 1
ATOM 1366 C C . SER A 1 172 ? 0.018 3.851 8.001 1.00 91.75 172 SER A C 1
ATOM 1368 O O . SER A 1 172 ? 0.632 4.296 8.970 1.00 91.75 172 SER A O 1
ATOM 1370 N N . PHE A 1 173 ? -0.523 4.612 7.062 1.00 91.06 173 PHE A N 1
ATOM 1371 C CA . PHE A 1 173 ? -0.461 6.067 7.062 1.00 91.06 173 PHE A CA 1
ATOM 1372 C C . PHE A 1 173 ? -1.861 6.656 6.891 1.00 91.06 173 PHE A C 1
ATOM 1374 O O . PHE A 1 173 ? -2.784 5.980 6.423 1.00 91.06 173 PHE A O 1
ATOM 1381 N N . LYS A 1 174 ? -2.002 7.931 7.249 1.00 88.44 174 LYS A N 1
ATOM 1382 C CA . LYS A 1 174 ? -3.147 8.765 6.863 1.00 88.44 174 LYS A CA 1
ATOM 1383 C C . LYS A 1 174 ? -2.686 9.968 6.067 1.00 88.44 174 LYS A C 1
ATOM 1385 O O . LYS A 1 174 ? -1.484 10.209 5.929 1.00 88.44 174 LYS A O 1
ATOM 1390 N N . VAL A 1 175 ? -3.652 10.714 5.555 1.00 82.00 175 VAL A N 1
ATOM 1391 C CA . VAL A 1 175 ? -3.383 11.895 4.741 1.00 82.00 175 VAL A CA 1
ATOM 1392 C C . VAL A 1 175 ? -3.811 13.130 5.497 1.00 82.00 175 VAL A C 1
ATOM 1394 O O . VAL A 1 175 ? -4.939 13.223 5.982 1.00 82.00 175 VAL A O 1
ATOM 1397 N N . ASP A 1 176 ? -2.887 14.069 5.635 1.00 75.19 176 ASP A N 1
ATOM 1398 C CA . ASP A 1 176 ? -3.176 15.323 6.307 1.00 75.19 176 ASP A CA 1
ATOM 1399 C C . ASP A 1 176 ? -3.925 16.313 5.392 1.00 75.19 176 ASP A C 1
ATOM 1401 O O . ASP A 1 176 ? -4.250 16.041 4.232 1.00 75.19 176 ASP A O 1
ATOM 1405 N N . SER A 1 177 ? -4.234 17.498 5.921 1.00 63.53 177 SER A N 1
ATOM 1406 C CA . SER A 1 177 ? -4.917 18.550 5.160 1.00 63.53 177 SER A CA 1
ATOM 1407 C C . SER A 1 177 ? -4.094 19.129 4.004 1.00 63.53 177 SER A C 1
ATOM 1409 O O . SER A 1 177 ? -4.683 19.751 3.122 1.00 63.53 177 SER A O 1
ATOM 1411 N N . ALA A 1 178 ? -2.771 18.956 4.012 1.00 66.19 178 ALA A N 1
ATOM 1412 C CA . ALA A 1 178 ? -1.864 19.397 2.956 1.00 66.19 178 ALA A CA 1
ATOM 1413 C C . ALA A 1 178 ? -1.651 18.319 1.872 1.00 66.19 178 ALA A C 1
ATOM 1415 O O . ALA A 1 178 ? -1.030 18.597 0.846 1.00 66.19 178 ALA A O 1
ATOM 1416 N N . GLY A 1 179 ? -2.210 17.117 2.058 1.00 65.44 179 GLY A N 1
ATOM 1417 C CA . GLY A 1 179 ? -2.030 15.978 1.158 1.00 65.44 179 GLY A CA 1
ATOM 1418 C C . GLY A 1 179 ? -0.757 15.177 1.442 1.00 65.44 179 GLY A C 1
ATOM 1419 O O . GLY A 1 179 ? -0.398 14.300 0.652 1.00 65.44 179 GLY A O 1
ATOM 1420 N N . GLU A 1 180 ? -0.075 15.462 2.550 1.00 70.12 180 GLU A N 1
ATOM 1421 C CA . GLU A 1 180 ? 1.129 14.764 2.977 1.00 70.12 180 GLU A CA 1
ATOM 1422 C C . GLU A 1 180 ? 0.775 13.458 3.697 1.00 70.12 180 GLU A C 1
ATOM 1424 O O . GLU A 1 180 ? -0.308 13.287 4.265 1.00 70.12 180 GLU A O 1
ATOM 1429 N N . ARG A 1 181 ? 1.702 12.497 3.644 1.00 78.62 181 ARG A N 1
ATOM 1430 C CA . ARG A 1 181 ? 1.542 11.194 4.294 1.00 78.62 181 ARG A CA 1
ATOM 1431 C C . ARG A 1 181 ? 2.049 11.284 5.719 1.00 78.62 181 ARG A C 1
ATOM 1433 O O . ARG A 1 181 ? 3.238 11.520 5.921 1.00 78.62 181 ARG A O 1
ATOM 1440 N N . THR A 1 182 ? 1.181 11.021 6.679 1.00 80.31 182 THR A N 1
ATOM 1441 C CA . THR A 1 182 ? 1.530 11.027 8.098 1.00 80.31 182 THR A CA 1
ATOM 1442 C C . THR A 1 182 ? 1.580 9.599 8.623 1.00 80.31 182 THR A C 1
ATOM 1444 O O . THR A 1 182 ? 0.597 8.858 8.512 1.00 80.31 182 THR A O 1
ATOM 1447 N N . ASP A 1 183 ? 2.715 9.219 9.205 1.00 82.44 183 ASP A N 1
ATOM 1448 C CA . ASP A 1 183 ? 2.843 7.985 9.970 1.00 82.44 183 ASP A CA 1
ATOM 1449 C C . ASP A 1 183 ? 1.874 8.006 11.156 1.00 82.44 183 ASP A C 1
ATOM 1451 O O . ASP A 1 183 ? 1.805 8.976 11.912 1.00 82.44 183 ASP A O 1
ATOM 1455 N N . LEU A 1 184 ? 1.109 6.932 11.328 1.00 81.81 184 LEU A N 1
ATOM 1456 C CA . LEU A 1 184 ? 0.073 6.890 12.356 1.00 81.81 184 LEU A CA 1
ATOM 1457 C C . LEU A 1 184 ? 0.609 6.665 13.772 1.00 81.81 184 LEU A C 1
ATOM 1459 O O . LEU A 1 184 ? -0.106 6.952 14.732 1.00 81.81 184 LEU A O 1
ATOM 1463 N N . ILE A 1 185 ? 1.835 6.163 13.927 1.00 82.75 185 ILE A N 1
ATOM 1464 C CA . ILE A 1 185 ? 2.429 5.872 15.236 1.00 82.75 185 ILE A CA 1
ATOM 1465 C C . ILE A 1 185 ? 3.094 7.136 15.790 1.00 82.75 185 ILE A C 1
ATOM 1467 O O . ILE A 1 185 ? 2.780 7.575 16.904 1.00 82.75 185 ILE A O 1
ATOM 1471 N N . LEU A 1 186 ? 3.987 7.729 15.000 1.00 81.44 186 LEU A N 1
ATOM 1472 C CA . LEU A 1 186 ? 4.789 8.897 15.354 1.00 81.44 186 LEU A CA 1
ATOM 1473 C C . LEU A 1 186 ? 4.047 10.212 15.094 1.00 81.44 186 LEU A C 1
ATOM 1475 O O . LEU A 1 186 ? 4.301 11.198 15.779 1.00 81.44 186 LEU A O 1
ATOM 1479 N N . GLY A 1 187 ? 3.076 10.226 14.175 1.00 78.06 187 GLY A N 1
ATOM 1480 C CA . GLY A 1 187 ? 2.382 11.452 13.771 1.00 78.06 187 GLY A CA 1
ATOM 1481 C C . GLY A 1 187 ? 3.241 12.370 12.898 1.00 78.06 187 GLY A C 1
ATOM 1482 O O . GLY A 1 187 ? 2.911 13.543 12.744 1.00 78.06 187 GLY A O 1
ATOM 1483 N N . GLU A 1 188 ? 4.341 11.851 12.354 1.00 83.00 188 GLU A N 1
ATOM 1484 C CA . GLU A 1 188 ? 5.308 12.593 11.547 1.00 83.00 188 GLU A CA 1
ATOM 1485 C C . GLU A 1 188 ? 5.078 12.356 10.055 1.00 83.00 188 GLU A C 1
ATOM 1487 O O . GLU A 1 188 ? 4.542 11.324 9.641 1.00 83.00 188 GLU A O 1
ATOM 1492 N N . VAL A 1 189 ? 5.501 13.310 9.228 1.00 81.94 189 VAL A N 1
ATOM 1493 C CA . VAL A 1 189 ? 5.467 13.146 7.773 1.00 81.94 189 VAL A CA 1
ATOM 1494 C C . VAL A 1 189 ? 6.460 12.058 7.364 1.00 81.94 189 VAL A C 1
ATOM 1496 O O . VAL A 1 189 ? 7.626 12.082 7.761 1.00 81.94 189 VAL A O 1
ATOM 1499 N N . LEU A 1 190 ? 6.018 11.112 6.535 1.00 78.75 190 LEU A N 1
ATOM 1500 C CA . LEU A 1 190 ? 6.881 10.072 5.977 1.00 78.75 190 LEU A CA 1
ATOM 1501 C C . LEU A 1 190 ? 7.863 10.686 4.967 1.00 78.75 190 LEU A C 1
ATOM 1503 O O . LEU A 1 190 ? 7.546 10.860 3.788 1.00 78.75 190 LEU A O 1
ATOM 1507 N N . THR A 1 191 ? 9.064 11.016 5.444 1.00 78.88 191 THR A N 1
ATOM 1508 C CA . THR A 1 191 ? 10.177 11.527 4.628 1.00 78.88 191 THR A CA 1
ATOM 1509 C C . THR A 1 191 ? 10.782 10.440 3.735 1.00 78.88 191 THR A C 1
ATOM 1511 O O . THR A 1 191 ? 10.663 9.251 4.020 1.00 78.88 191 THR A O 1
ATOM 1514 N N . ASP A 1 192 ? 11.521 10.827 2.688 1.00 69.00 192 ASP A N 1
ATOM 1515 C CA . ASP A 1 192 ? 12.241 9.886 1.807 1.00 69.00 192 ASP A CA 1
ATOM 1516 C C . ASP A 1 192 ? 13.164 8.912 2.562 1.00 69.00 192 ASP A C 1
ATOM 1518 O O . ASP A 1 192 ? 13.376 7.788 2.104 1.00 69.00 192 ASP A O 1
ATOM 1522 N N . GLN A 1 193 ? 13.699 9.321 3.716 1.00 70.31 193 GLN A N 1
ATOM 1523 C CA . GLN A 1 193 ? 14.520 8.462 4.565 1.00 70.31 193 GLN A CA 1
ATOM 1524 C C . GLN A 1 193 ? 13.672 7.435 5.322 1.00 70.31 193 GLN A C 1
ATOM 1526 O O . GLN A 1 193 ? 13.970 6.246 5.237 1.00 70.31 193 GLN A O 1
ATOM 1531 N N . ALA A 1 194 ? 12.586 7.868 5.976 1.00 72.38 194 ALA A N 1
ATOM 1532 C CA . ALA A 1 194 ? 11.645 6.966 6.648 1.00 72.38 194 ALA A CA 1
ATOM 1533 C C . ALA A 1 194 ? 11.057 5.940 5.668 1.00 72.38 194 ALA A C 1
ATOM 1535 O O . ALA A 1 194 ? 10.852 4.780 6.006 1.00 72.38 194 ALA A O 1
ATOM 1536 N N . LEU A 1 195 ? 10.863 6.340 4.410 1.00 72.00 195 LEU A N 1
ATOM 1537 C CA . LEU A 1 195 ? 10.412 5.447 3.349 1.00 72.00 195 LEU A CA 1
ATOM 1538 C C . LEU A 1 195 ? 11.387 4.302 3.065 1.00 72.00 195 LEU A C 1
ATOM 1540 O O . LEU A 1 195 ? 10.930 3.214 2.723 1.00 72.00 195 LEU A O 1
ATOM 1544 N N . GLY A 1 196 ? 12.695 4.505 3.236 1.00 69.38 196 GLY A N 1
ATOM 1545 C CA . GLY A 1 196 ? 13.682 3.425 3.165 1.00 69.38 196 GLY A CA 1
ATOM 1546 C C . GLY A 1 196 ? 13.410 2.324 4.192 1.00 69.38 196 GLY A C 1
ATOM 1547 O O . GLY A 1 196 ? 13.429 1.145 3.837 1.00 69.38 196 GLY A O 1
ATOM 1548 N N . ASP A 1 197 ? 13.064 2.705 5.421 1.00 76.94 197 ASP A N 1
ATOM 1549 C CA . ASP A 1 197 ? 12.722 1.759 6.488 1.00 76.94 197 ASP A CA 1
ATOM 1550 C C . ASP A 1 197 ? 11.419 1.016 6.180 1.00 76.94 197 ASP A C 1
ATOM 1552 O O . ASP A 1 197 ? 11.341 -0.198 6.379 1.00 76.94 197 ASP A O 1
ATOM 1556 N N . VAL A 1 198 ? 10.421 1.702 5.611 1.00 77.44 198 VAL A N 1
ATOM 1557 C CA . VAL A 1 198 ? 9.178 1.061 5.152 1.00 77.44 198 VAL A CA 1
ATOM 1558 C C . VAL A 1 198 ? 9.475 -0.008 4.091 1.00 77.44 198 VAL A C 1
ATOM 1560 O O . VAL A 1 198 ? 8.963 -1.121 4.186 1.00 77.44 198 VAL A O 1
ATOM 1563 N N . TYR A 1 199 ? 10.335 0.272 3.106 1.00 71.31 199 TYR A N 1
ATOM 1564 C CA . TYR A 1 199 ? 10.691 -0.715 2.072 1.00 71.31 199 TYR A CA 1
ATOM 1565 C C . TYR A 1 199 ? 11.424 -1.943 2.622 1.00 71.31 199 TYR A C 1
ATOM 1567 O O . TYR A 1 199 ? 11.305 -3.020 2.046 1.00 71.31 199 TYR A O 1
ATOM 1575 N N . LEU A 1 200 ? 12.201 -1.790 3.696 1.00 71.00 200 LEU A N 1
ATOM 1576 C CA . LEU A 1 200 ? 12.976 -2.887 4.281 1.00 71.00 200 LEU A CA 1
ATOM 1577 C C . LEU A 1 200 ? 12.184 -3.713 5.299 1.00 71.00 200 LEU A C 1
ATOM 1579 O O . LEU A 1 200 ? 12.515 -4.874 5.525 1.00 71.00 200 LEU A O 1
ATOM 1583 N N . SER A 1 201 ? 11.183 -3.111 5.942 1.00 76.75 201 SER A N 1
ATOM 1584 C CA . SER A 1 201 ? 10.472 -3.710 7.079 1.00 76.75 201 SER A CA 1
ATOM 1585 C C . SER A 1 201 ? 9.004 -4.037 6.808 1.00 76.75 201 SER A C 1
ATOM 1587 O O . SER A 1 201 ? 8.349 -4.610 7.680 1.00 76.75 201 SER A O 1
ATOM 1589 N N . SER A 1 202 ? 8.473 -3.672 5.636 1.00 80.56 202 SER A N 1
ATOM 1590 C CA . SER A 1 202 ? 7.064 -3.866 5.296 1.00 80.56 202 SER A CA 1
ATOM 1591 C C . SER A 1 202 ? 6.861 -4.725 4.055 1.00 80.56 202 SER A C 1
ATOM 1593 O O . SER A 1 202 ? 7.578 -4.618 3.065 1.00 80.56 202 SER A O 1
ATOM 1595 N N . GLU A 1 203 ? 5.803 -5.522 4.111 1.00 80.94 203 GLU A N 1
ATOM 1596 C CA . GLU A 1 203 ? 5.200 -6.211 2.970 1.00 80.94 203 GLU A CA 1
ATOM 1597 C C . GLU A 1 203 ? 4.178 -5.311 2.254 1.00 80.94 203 GLU A C 1
ATOM 1599 O O . GLU A 1 203 ? 3.691 -5.633 1.172 1.00 80.94 203 GLU A O 1
ATOM 1604 N N . GLY A 1 204 ? 3.813 -4.180 2.868 1.00 84.12 204 GLY A N 1
ATOM 1605 C CA . GLY A 1 204 ? 2.877 -3.225 2.301 1.00 84.12 204 GLY A CA 1
ATOM 1606 C C . GLY A 1 204 ? 2.719 -1.954 3.128 1.00 84.12 204 GLY A C 1
ATOM 1607 O O . GLY A 1 204 ? 2.877 -1.947 4.349 1.00 84.12 204 GLY A O 1
ATOM 1608 N N . LEU A 1 205 ? 2.347 -0.882 2.434 1.00 88.19 205 LEU A N 1
ATOM 1609 C CA . LEU A 1 205 ? 2.005 0.423 2.980 1.00 88.19 205 LEU A CA 1
ATOM 1610 C C . LEU A 1 205 ? 0.536 0.727 2.650 1.00 88.19 205 LEU A C 1
ATOM 1612 O O . LEU A 1 205 ? 0.135 0.750 1.488 1.00 88.19 205 LEU A O 1
ATOM 1616 N N . VAL A 1 206 ? -0.290 0.949 3.667 1.00 90.44 206 VAL A N 1
ATOM 1617 C CA . VAL A 1 206 ? -1.748 1.048 3.521 1.00 90.44 206 VAL A CA 1
ATOM 1618 C C . VAL A 1 206 ? -2.252 2.395 4.018 1.00 90.44 206 VAL A C 1
ATOM 1620 O O . VAL A 1 206 ? -1.916 2.823 5.120 1.00 90.44 206 VAL A O 1
ATOM 1623 N N . LEU A 1 207 ? -3.130 3.032 3.241 1.00 92.62 207 LEU A N 1
ATOM 1624 C CA . LEU A 1 207 ? -3.900 4.169 3.732 1.00 92.62 207 LEU A CA 1
ATOM 1625 C C . LEU A 1 207 ? -5.034 3.664 4.627 1.00 92.62 207 LEU A C 1
ATOM 1627 O O . LEU A 1 207 ? -5.925 2.934 4.168 1.00 92.62 207 LEU A O 1
ATOM 1631 N N . THR A 1 208 ? -5.016 4.085 5.889 1.00 94.75 208 THR A N 1
ATOM 1632 C CA . THR A 1 208 ? -6.093 3.805 6.840 1.00 94.75 208 THR A CA 1
ATOM 1633 C C . THR A 1 208 ? -6.612 5.092 7.462 1.00 94.75 208 THR A C 1
ATOM 1635 O O . THR A 1 208 ? -5.832 5.845 8.038 1.00 94.75 208 THR A O 1
ATOM 1638 N N . GLU A 1 209 ? -7.924 5.297 7.421 1.00 94.56 209 GLU A N 1
ATOM 1639 C CA . GLU A 1 209 ? -8.589 6.377 8.150 1.00 94.56 209 GLU A CA 1
ATOM 1640 C C . GLU A 1 209 ? -9.384 5.794 9.307 1.00 94.56 209 GLU A C 1
ATOM 1642 O O . GLU A 1 209 ? -10.257 4.947 9.101 1.00 94.56 209 GLU A O 1
ATOM 1647 N N . TRP A 1 210 ? -9.095 6.253 10.523 1.00 95.94 210 TRP A N 1
ATOM 1648 C CA . TRP A 1 210 ? -9.731 5.745 11.731 1.00 95.94 210 TRP A CA 1
ATOM 1649 C C . TRP A 1 210 ? -10.712 6.771 12.290 1.00 95.94 210 TRP A C 1
ATOM 1651 O O . TRP A 1 210 ? -10.423 7.968 12.361 1.00 95.94 210 TRP A O 1
ATOM 1661 N N . LYS A 1 211 ? -11.883 6.299 12.720 1.00 96.38 211 LYS A N 1
ATOM 1662 C CA . LYS A 1 211 ? -12.865 7.098 13.462 1.00 96.38 211 LYS A CA 1
ATOM 1663 C C . LYS A 1 211 ? -13.389 6.329 14.656 1.00 96.38 211 LYS A C 1
ATOM 1665 O O . LYS A 1 211 ? -13.422 5.102 14.650 1.00 96.38 211 LYS A O 1
ATOM 1670 N N . THR A 1 212 ? -13.863 7.054 15.659 1.00 97.06 212 THR A N 1
ATOM 1671 C CA . THR A 1 212 ? -14.662 6.480 16.741 1.00 97.06 212 THR A CA 1
ATOM 1672 C C . THR A 1 212 ? -16.132 6.811 16.515 1.00 97.06 212 THR A C 1
ATOM 1674 O O . THR A 1 212 ? -16.480 7.929 16.126 1.00 97.06 212 THR A O 1
ATOM 1677 N N . ALA A 1 213 ? -17.007 5.829 16.728 1.00 96.19 213 ALA A N 1
ATOM 1678 C CA . ALA A 1 213 ? -18.438 5.989 16.498 1.00 96.19 213 ALA A CA 1
ATOM 1679 C C . ALA A 1 213 ? -19.297 5.259 17.537 1.00 96.19 213 ALA A C 1
ATOM 1681 O O . ALA A 1 213 ? -18.859 4.354 18.254 1.00 96.19 213 ALA A O 1
ATOM 1682 N N . THR A 1 214 ? -20.558 5.666 17.577 1.00 95.31 214 THR A N 1
ATOM 1683 C CA . THR A 1 214 ? -21.681 4.987 18.216 1.00 95.31 214 THR A CA 1
ATOM 1684 C C . THR A 1 214 ? -22.689 4.587 17.138 1.00 95.31 214 THR A C 1
ATOM 1686 O O . THR A 1 214 ? -22.607 5.026 15.990 1.00 95.31 214 THR A O 1
ATOM 1689 N N . GLN A 1 215 ? -23.699 3.799 17.508 1.00 93.88 215 GLN A N 1
ATOM 1690 C CA . GLN A 1 215 ? -24.751 3.397 16.571 1.00 93.88 215 GLN A CA 1
ATOM 1691 C C . GLN A 1 215 ? -25.544 4.584 15.989 1.00 93.88 215 GLN A C 1
ATOM 1693 O O . GLN A 1 215 ? -26.102 4.472 14.902 1.00 93.88 215 GLN A O 1
ATOM 1698 N N . SER A 1 216 ? -25.612 5.716 16.699 1.00 95.44 216 SER A N 1
ATOM 1699 C CA . SER A 1 216 ? -26.369 6.893 16.259 1.00 95.44 216 SER A CA 1
ATOM 1700 C C . SER A 1 216 ? -25.611 7.778 15.268 1.00 95.44 216 SER A C 1
ATOM 1702 O O . SER A 1 216 ? -26.250 8.525 14.529 1.00 95.44 216 SER A O 1
ATOM 1704 N N . ASN A 1 217 ? -24.275 7.709 15.230 1.00 96.12 217 ASN A N 1
ATOM 1705 C CA . ASN A 1 217 ? -23.446 8.570 14.379 1.00 96.12 217 ASN A CA 1
ATOM 1706 C C . ASN A 1 217 ? -22.550 7.810 13.383 1.00 96.12 217 ASN A C 1
ATOM 1708 O O . ASN A 1 217 ? -21.828 8.446 12.613 1.00 96.12 217 ASN A O 1
ATOM 1712 N N . SER A 1 218 ? -22.617 6.477 13.346 1.00 95.44 218 SER A N 1
ATOM 1713 C CA . SER A 1 218 ? -21.820 5.612 12.464 1.00 95.44 218 SER A CA 1
ATOM 1714 C C . SER A 1 218 ? -21.868 6.052 11.000 1.00 95.44 218 SER A C 1
ATOM 1716 O O . SER A 1 218 ? -20.820 6.267 10.393 1.00 95.44 218 SER A O 1
ATOM 1718 N N . LYS A 1 219 ? -23.060 6.300 10.437 1.00 94.50 219 LYS A N 1
ATOM 1719 C CA . LYS A 1 219 ? -23.211 6.775 9.043 1.00 94.50 219 LYS A CA 1
ATOM 1720 C C . LYS A 1 219 ? -22.453 8.065 8.763 1.00 94.50 219 LYS A C 1
ATOM 1722 O O . LYS A 1 219 ? -21.867 8.214 7.693 1.00 94.50 219 LYS A O 1
ATOM 1727 N N . GLN A 1 220 ? -22.488 9.009 9.701 1.00 96.19 220 GLN A N 1
ATOM 1728 C CA . GLN A 1 220 ? -21.758 10.265 9.568 1.00 96.19 220 GLN A CA 1
ATOM 1729 C C . GLN A 1 220 ? -20.250 10.000 9.597 1.00 96.19 220 GLN A C 1
ATOM 1731 O O . GLN A 1 220 ? -19.534 10.479 8.722 1.00 96.19 220 GLN A O 1
ATOM 1736 N N . LYS A 1 221 ? -19.781 9.175 10.539 1.00 96.38 221 LYS A N 1
ATOM 1737 C CA . LYS A 1 221 ? -18.362 8.826 10.672 1.00 96.38 221 LYS A CA 1
ATOM 1738 C C . LYS A 1 221 ? -17.803 8.081 9.463 1.00 96.38 221 LYS A C 1
ATOM 1740 O O . LYS A 1 221 ? -16.689 8.378 9.042 1.00 96.38 221 LYS A O 1
ATOM 1745 N N . TYR A 1 222 ? -18.588 7.209 8.835 1.00 95.25 222 TYR A N 1
ATOM 1746 C CA . TYR A 1 222 ? -18.208 6.585 7.567 1.00 95.25 222 TYR A CA 1
ATOM 1747 C C . TYR A 1 222 ? -18.017 7.605 6.439 1.00 95.25 222 TYR A C 1
ATOM 1749 O O . TYR A 1 222 ? -17.035 7.523 5.705 1.00 95.25 222 TYR A O 1
ATOM 1757 N N . ARG A 1 223 ? -18.912 8.597 6.322 1.00 94.69 223 ARG A N 1
ATOM 1758 C CA . ARG A 1 223 ? -18.780 9.671 5.321 1.00 94.69 223 ARG A CA 1
ATOM 1759 C C . ARG A 1 223 ? -17.570 10.560 5.587 1.00 94.69 223 ARG A C 1
ATOM 1761 O O . ARG A 1 223 ? -16.881 10.928 4.644 1.00 94.69 223 ARG A O 1
ATOM 1768 N N . GLU A 1 224 ? -17.308 10.891 6.851 1.00 94.62 224 GLU A N 1
ATOM 1769 C CA . GLU A 1 224 ? -16.123 11.658 7.252 1.00 94.62 224 GLU A CA 1
ATOM 1770 C C . GLU A 1 224 ? -14.834 10.916 6.880 1.00 94.62 224 GLU A C 1
ATOM 1772 O O . GLU A 1 224 ? -13.966 11.501 6.235 1.00 94.62 224 GLU A O 1
ATOM 1777 N N . ALA A 1 225 ? -14.734 9.627 7.227 1.00 93.75 225 ALA A N 1
ATOM 1778 C CA . ALA A 1 225 ? -13.584 8.792 6.886 1.00 93.75 225 ALA A CA 1
ATOM 1779 C C . ALA A 1 225 ? -13.392 8.694 5.367 1.00 93.75 225 ALA A C 1
ATOM 1781 O O . ALA A 1 225 ? -12.282 8.869 4.872 1.00 93.75 225 ALA A O 1
ATOM 1782 N N . PHE A 1 226 ? -14.477 8.476 4.619 1.00 93.81 226 PHE A N 1
ATOM 1783 C CA . PHE A 1 226 ? -14.434 8.428 3.160 1.00 93.81 226 PHE A CA 1
ATOM 1784 C C . PHE A 1 226 ? -13.935 9.745 2.559 1.00 93.81 226 PHE A C 1
ATOM 1786 O O . PHE A 1 226 ? -13.000 9.734 1.764 1.00 93.81 226 PHE A O 1
ATOM 1793 N N . ALA A 1 227 ? -14.506 10.881 2.971 1.00 91.81 227 ALA A N 1
ATOM 1794 C CA . ALA A 1 227 ? -14.124 12.194 2.459 1.00 91.81 227 ALA A CA 1
ATOM 1795 C C . ALA A 1 227 ? -12.668 12.557 2.793 1.00 91.81 227 ALA A C 1
ATOM 1797 O O . ALA A 1 227 ? -12.015 13.245 2.014 1.00 91.81 227 ALA A O 1
ATOM 1798 N N . GLN A 1 228 ? -12.148 12.112 3.941 1.00 89.38 228 GLN A N 1
ATOM 1799 C CA . GLN A 1 228 ? -10.738 12.293 4.299 1.00 89.38 228 GLN A CA 1
ATOM 1800 C C . GLN A 1 228 ? -9.836 11.398 3.453 1.00 89.38 228 GLN A C 1
ATOM 1802 O O . GLN A 1 228 ? -8.917 11.904 2.813 1.00 89.38 228 GLN A O 1
ATOM 1807 N N . ALA A 1 229 ? -10.160 10.107 3.352 1.00 88.81 229 ALA A N 1
ATOM 1808 C CA . ALA A 1 229 ? -9.405 9.179 2.526 1.00 88.81 229 ALA A CA 1
ATOM 1809 C C . ALA A 1 229 ? -9.397 9.610 1.059 1.00 88.81 229 ALA A C 1
ATOM 1811 O O . ALA A 1 229 ? -8.383 9.454 0.396 1.00 88.81 229 ALA A O 1
ATOM 1812 N N . GLU A 1 230 ? -10.502 10.145 0.535 1.00 87.88 230 GLU A N 1
ATOM 1813 C CA . GLU A 1 230 ? -10.641 10.603 -0.850 1.00 87.88 230 GLU A CA 1
ATOM 1814 C C . GLU A 1 230 ? -9.698 11.754 -1.208 1.00 87.88 230 GLU A C 1
ATOM 1816 O O . GLU A 1 230 ? -9.165 11.757 -2.317 1.00 87.88 230 GLU A O 1
ATOM 1821 N N . ARG A 1 231 ? -9.414 12.670 -0.270 1.00 83.50 231 ARG A N 1
ATOM 1822 C CA . ARG A 1 231 ? -8.471 13.787 -0.488 1.00 83.50 231 ARG A CA 1
ATOM 1823 C C . ARG A 1 231 ? -7.084 13.319 -0.904 1.00 83.50 231 ARG A C 1
ATOM 1825 O O . ARG A 1 231 ? -6.334 14.089 -1.499 1.00 83.50 231 ARG A O 1
ATOM 1832 N N . TYR A 1 232 ? -6.750 12.064 -0.626 1.00 75.69 232 TYR A N 1
ATOM 1833 C CA . TYR A 1 232 ? -5.541 11.462 -1.139 1.00 75.69 232 TYR A CA 1
ATOM 1834 C C . TYR A 1 232 ? -5.594 11.289 -2.660 1.00 75.69 232 TYR A C 1
ATOM 1836 O O . TYR A 1 232 ? -6.114 10.296 -3.189 1.00 75.69 232 TYR A O 1
ATOM 1844 N N . ALA A 1 233 ? -4.992 12.238 -3.371 1.00 60.41 233 ALA A N 1
ATOM 1845 C CA . ALA A 1 233 ? -4.557 12.036 -4.741 1.00 60.41 233 ALA A CA 1
ATOM 1846 C C . ALA A 1 233 ? -3.346 11.092 -4.710 1.00 60.41 233 ALA A C 1
ATOM 1848 O O . ALA A 1 233 ? -2.356 11.386 -4.049 1.00 60.41 233 ALA A O 1
ATOM 1849 N N . ARG A 1 234 ? -3.462 9.934 -5.376 1.00 58.91 234 ARG A N 1
ATOM 1850 C CA . ARG A 1 234 ? -2.458 8.849 -5.430 1.00 58.91 234 ARG A CA 1
ATOM 1851 C C . ARG A 1 234 ? -1.014 9.365 -5.297 1.00 58.91 234 ARG A C 1
ATOM 1853 O O . ARG A 1 234 ? -0.548 10.113 -6.153 1.00 58.91 234 ARG A O 1
ATOM 1860 N N . GLY A 1 235 ? -0.295 8.925 -4.268 1.00 52.62 235 GLY A N 1
ATOM 1861 C CA . GLY A 1 235 ? 1.102 9.290 -4.058 1.00 52.62 235 GLY A CA 1
ATOM 1862 C C . GLY A 1 235 ? 2.096 8.402 -4.827 1.00 52.62 235 GLY A C 1
ATOM 1863 O O . GLY A 1 235 ? 1.788 7.314 -5.308 1.00 52.62 235 GLY A O 1
ATOM 1864 N N . SER A 1 236 ? 3.337 8.878 -4.944 1.00 46.38 236 SER A N 1
ATOM 1865 C CA . SER A 1 236 ? 4.419 8.344 -5.792 1.00 46.38 236 SER A CA 1
ATOM 1866 C C . SER A 1 236 ? 5.052 6.997 -5.374 1.00 46.38 236 SER A C 1
ATOM 1868 O O . SER A 1 236 ? 6.009 6.559 -6.019 1.00 46.38 236 SER A O 1
ATOM 1870 N N . LEU A 1 237 ? 4.570 6.314 -4.323 1.00 51.22 237 LEU A N 1
ATOM 1871 C CA . LEU A 1 237 ? 5.217 5.106 -3.769 1.00 51.22 237 LEU A CA 1
ATOM 1872 C C . LEU A 1 237 ? 4.635 3.840 -4.359 1.00 51.22 237 LEU A C 1
ATOM 1874 O O . LEU A 1 237 ? 4.013 3.012 -3.706 1.00 51.22 237 LEU A O 1
ATOM 1878 N N . ALA A 1 238 ? 4.817 3.699 -5.654 1.00 52.88 238 ALA A N 1
ATOM 1879 C CA . ALA A 1 238 ? 3.924 2.859 -6.407 1.00 52.88 238 ALA A CA 1
ATOM 1880 C C . ALA A 1 238 ? 4.301 1.347 -6.440 1.00 52.88 238 ALA A C 1
ATOM 1882 O O . ALA A 1 238 ? 3.857 0.652 -7.346 1.00 52.88 238 ALA A O 1
ATOM 1883 N N . ALA A 1 239 ? 5.008 0.823 -5.427 1.00 52.97 239 ALA A N 1
ATOM 1884 C CA . ALA A 1 239 ? 5.328 -0.611 -5.296 1.00 52.97 239 ALA A CA 1
ATOM 1885 C C . ALA A 1 239 ? 4.789 -1.298 -4.030 1.00 52.97 239 ALA A C 1
ATOM 1887 O O . ALA A 1 239 ? 4.168 -2.346 -4.146 1.00 52.97 239 ALA A O 1
ATOM 1888 N N . ILE A 1 240 ? 5.016 -0.723 -2.844 1.00 64.75 240 ILE A N 1
ATOM 1889 C CA . ILE A 1 240 ? 4.520 -1.284 -1.571 1.00 64.75 240 ILE A CA 1
ATOM 1890 C C . ILE A 1 240 ? 3.183 -0.672 -1.148 1.00 64.75 240 ILE A C 1
ATOM 1892 O O . ILE A 1 240 ? 2.462 -1.243 -0.338 1.00 64.75 240 ILE A O 1
ATOM 1896 N N . GLU A 1 241 ? 2.849 0.506 -1.679 1.00 74.12 241 GLU A N 1
ATOM 1897 C CA . GLU A 1 241 ? 1.599 1.182 -1.362 1.00 74.12 241 GLU A CA 1
ATOM 1898 C C . GLU A 1 241 ? 0.424 0.461 -2.029 1.00 74.12 241 GLU A C 1
ATOM 1900 O O . GLU A 1 241 ? 0.419 0.300 -3.255 1.00 74.12 241 GLU A O 1
ATOM 1905 N N . LEU A 1 242 ? -0.594 0.073 -1.253 1.00 74.25 242 LEU A N 1
ATOM 1906 C CA . LEU A 1 242 ? -1.856 -0.387 -1.831 1.00 74.25 242 LEU A CA 1
ATOM 1907 C C . LEU A 1 242 ? -2.554 0.792 -2.498 1.00 74.25 242 LEU A C 1
ATOM 1909 O O . LEU A 1 242 ? -3.117 1.667 -1.841 1.00 74.25 242 LEU A O 1
ATOM 1913 N N . LYS A 1 243 ? -2.550 0.797 -3.826 1.00 75.06 243 LYS A N 1
ATOM 1914 C CA . LYS A 1 243 ? -3.164 1.873 -4.613 1.00 75.06 243 LYS A CA 1
ATOM 1915 C C . LYS A 1 243 ? -4.650 1.655 -4.787 1.00 75.06 243 LYS A C 1
ATOM 1917 O O . LYS A 1 243 ? -5.407 2.622 -4.871 1.00 75.06 243 LYS A O 1
ATOM 1922 N N . SER A 1 244 ? -5.036 0.388 -4.886 1.00 80.75 244 SER A N 1
ATOM 1923 C CA . SER A 1 244 ? -6.388 -0.021 -5.240 1.00 80.75 244 SER A CA 1
ATOM 1924 C C . SER A 1 244 ? -7.268 -0.212 -4.009 1.00 80.75 244 SER A C 1
ATOM 1926 O O . SER A 1 244 ? -8.451 -0.480 -4.164 1.00 80.75 244 SER A O 1
ATOM 1928 N N . TYR A 1 245 ? -6.724 -0.076 -2.792 1.00 87.50 245 TYR A N 1
ATOM 1929 C CA . TYR A 1 245 ? -7.461 -0.295 -1.548 1.00 87.50 245 TYR A CA 1
ATOM 1930 C C . TYR A 1 245 ? -7.193 0.801 -0.521 1.00 87.50 245 TYR A C 1
ATOM 1932 O O . TYR A 1 245 ? -6.046 1.143 -0.242 1.00 87.50 245 TYR A O 1
ATOM 1940 N N . ARG A 1 246 ? -8.264 1.304 0.091 1.00 91.50 246 ARG A N 1
ATOM 1941 C CA . ARG A 1 246 ? -8.228 2.223 1.239 1.00 91.50 246 ARG A CA 1
ATOM 1942 C C . ARG A 1 246 ? -9.103 1.646 2.340 1.00 91.50 246 ARG A C 1
ATOM 1944 O O . ARG A 1 246 ? -10.200 1.177 2.045 1.00 91.50 246 ARG A O 1
ATOM 1951 N N . TYR A 1 247 ? -8.645 1.670 3.587 1.00 95.56 247 TYR A N 1
ATOM 1952 C CA . TYR A 1 247 ? -9.392 1.077 4.700 1.00 95.56 247 TYR A CA 1
ATOM 1953 C C . TYR A 1 247 ? -9.946 2.165 5.613 1.00 95.56 247 TYR A C 1
ATOM 1955 O O . TYR A 1 247 ? -9.208 2.977 6.164 1.00 95.56 247 TYR A O 1
ATOM 1963 N N . LEU A 1 248 ? -11.264 2.169 5.769 1.00 96.50 248 LEU A N 1
ATOM 1964 C CA . LEU A 1 248 ? -12.009 3.103 6.601 1.00 96.50 248 LEU A CA 1
ATOM 1965 C C . LEU A 1 248 ? -12.445 2.353 7.855 1.00 96.50 248 LEU A C 1
ATOM 1967 O O . LEU A 1 248 ? -13.380 1.550 7.820 1.00 96.50 248 LEU A O 1
ATOM 1971 N N . VAL A 1 249 ? -11.717 2.567 8.947 1.00 97.56 249 VAL A N 1
ATOM 1972 C CA . VAL A 1 249 ? -11.830 1.777 10.171 1.00 97.56 249 VAL A CA 1
ATOM 1973 C C . VAL A 1 249 ? -12.620 2.548 11.219 1.00 97.56 249 VAL A C 1
ATOM 1975 O O . VAL A 1 249 ? -12.209 3.606 11.689 1.00 97.56 249 VAL A O 1
ATOM 1978 N N . ILE A 1 250 ? -13.764 2.005 11.617 1.00 97.69 250 ILE A N 1
ATOM 1979 C CA . ILE A 1 250 ? -14.617 2.591 12.646 1.00 97.69 250 ILE A CA 1
ATOM 1980 C C . ILE A 1 250 ? -14.529 1.760 13.914 1.00 97.69 250 ILE A C 1
ATOM 1982 O O . ILE A 1 250 ? -14.909 0.589 13.933 1.00 97.69 250 ILE A O 1
ATOM 1986 N N . VAL A 1 251 ? -14.071 2.394 14.986 1.00 98.00 251 VAL A N 1
ATOM 1987 C CA . VAL A 1 251 ? -13.986 1.806 16.318 1.00 98.00 251 VAL A CA 1
ATOM 1988 C C . VAL A 1 251 ? -15.250 2.151 17.103 1.00 98.00 251 VAL A C 1
ATOM 1990 O O . VAL A 1 251 ? -15.573 3.323 17.312 1.00 98.00 251 VAL A O 1
ATOM 1993 N N . SER A 1 252 ? -15.970 1.132 17.551 1.00 97.56 252 SER A N 1
ATOM 1994 C CA . SER A 1 252 ? -17.223 1.257 18.300 1.00 97.56 252 SER A CA 1
ATOM 1995 C C . SER A 1 252 ? -17.189 0.393 19.553 1.00 97.56 252 SER A C 1
ATOM 1997 O O . SER A 1 252 ? -16.295 -0.424 19.732 1.00 97.56 252 SER A O 1
ATOM 1999 N N . GLU A 1 253 ? -18.144 0.602 20.455 1.00 96.44 253 GLU A N 1
ATOM 2000 C CA . GLU A 1 253 ? -18.308 -0.244 21.644 1.00 96.44 253 GLU A CA 1
ATOM 2001 C C . GLU A 1 253 ? -18.755 -1.650 21.248 1.00 96.44 253 GLU A C 1
ATOM 2003 O O . GLU A 1 253 ? -18.027 -2.617 21.426 1.00 96.44 253 GLU A O 1
ATOM 2008 N N . GLU A 1 254 ? -19.904 -1.718 20.592 1.00 95.81 254 GLU A N 1
ATOM 2009 C CA . GLU A 1 254 ? -20.521 -2.926 20.057 1.00 95.81 254 GLU A CA 1
ATOM 2010 C C . GLU A 1 254 ? -20.403 -2.957 18.535 1.00 95.81 254 GLU A C 1
ATOM 2012 O O . GLU A 1 254 ? -20.076 -1.939 17.916 1.00 95.81 254 GLU A O 1
ATOM 2017 N N . TYR A 1 255 ? -20.707 -4.097 17.915 1.00 95.06 255 TYR A N 1
ATOM 2018 C CA . TYR A 1 255 ? -20.796 -4.159 16.456 1.00 95.06 255 TYR A CA 1
ATOM 2019 C C . TYR A 1 255 ? -21.853 -3.187 15.926 1.00 95.06 255 TYR A C 1
ATOM 2021 O O . TYR A 1 255 ? -22.970 -3.119 16.442 1.00 95.06 255 TYR A O 1
ATOM 2029 N N . LEU A 1 256 ? -21.486 -2.433 14.891 1.00 94.25 256 LEU A N 1
ATOM 2030 C CA . LEU A 1 256 ? -22.394 -1.510 14.218 1.00 94.25 256 LEU A CA 1
ATOM 2031 C C . LEU A 1 256 ? -23.314 -2.275 13.264 1.00 94.25 256 LEU A C 1
ATOM 2033 O O . LEU A 1 256 ? -22.861 -3.092 12.467 1.00 94.25 256 LEU A O 1
ATOM 2037 N N . ASN A 1 257 ? -24.607 -1.960 13.298 1.00 90.19 257 ASN A N 1
ATOM 2038 C CA . ASN A 1 257 ? -25.604 -2.616 12.444 1.00 90.19 257 ASN A CA 1
ATOM 2039 C C . ASN A 1 257 ? -25.590 -2.124 10.989 1.00 90.19 257 ASN A C 1
ATOM 2041 O O . ASN A 1 257 ? -26.237 -2.710 10.126 1.00 90.19 257 ASN A O 1
ATOM 2045 N N . ASP A 1 258 ? -24.913 -1.012 10.721 1.00 89.19 258 ASP A N 1
ATOM 2046 C CA . ASP A 1 258 ? -25.007 -0.265 9.471 1.00 89.19 258 ASP A CA 1
ATOM 2047 C C . ASP A 1 258 ? -23.644 -0.026 8.816 1.00 89.19 258 ASP A C 1
ATOM 2049 O O . ASP A 1 258 ? -23.416 1.022 8.209 1.00 89.19 258 ASP A O 1
ATOM 2053 N N . VAL A 1 259 ? -22.748 -1.013 8.923 1.00 92.88 259 VAL A N 1
ATOM 2054 C CA . VAL A 1 259 ? -21.490 -1.033 8.166 1.00 92.88 259 VAL A CA 1
ATOM 2055 C C . VAL A 1 259 ? -21.817 -1.019 6.664 1.00 92.88 259 VAL A C 1
ATOM 2057 O O . VAL A 1 259 ? -22.501 -1.930 6.188 1.00 92.88 259 VAL A O 1
ATOM 2060 N N . PRO A 1 260 ? -21.375 -0.003 5.900 1.00 93.38 260 PRO A N 1
ATOM 2061 C CA . PRO A 1 260 ? -21.609 0.046 4.464 1.00 93.38 260 PRO A CA 1
ATOM 2062 C C . PRO A 1 260 ? -20.924 -1.114 3.741 1.00 93.38 260 PRO A C 1
ATOM 2064 O O . PRO A 1 260 ? -19.887 -1.610 4.180 1.00 93.38 260 PRO A O 1
ATOM 2067 N N . ALA A 1 261 ? -21.471 -1.501 2.589 1.00 92.25 261 ALA A N 1
ATOM 2068 C CA . ALA A 1 261 ? -20.735 -2.336 1.650 1.00 92.25 261 ALA A CA 1
ATOM 2069 C C . ALA A 1 261 ? -19.513 -1.579 1.111 1.00 92.25 261 ALA A C 1
ATOM 2071 O O . ALA A 1 261 ? -19.506 -0.344 1.060 1.00 92.25 261 ALA A O 1
ATOM 2072 N N . ASP A 1 262 ? -18.505 -2.331 0.674 1.00 91.25 262 ASP A N 1
ATOM 2073 C CA . ASP A 1 262 ? -17.337 -1.764 0.010 1.00 91.25 262 ASP A CA 1
ATOM 2074 C C . ASP A 1 262 ? -17.757 -0.876 -1.163 1.00 91.25 262 ASP A C 1
ATOM 2076 O O . ASP A 1 2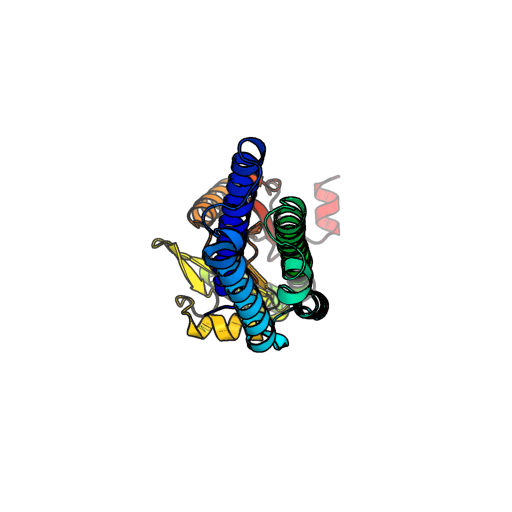62 ? -18.674 -1.201 -1.923 1.00 91.25 262 ASP A O 1
ATOM 2080 N N . HIS A 1 263 ? -17.076 0.256 -1.306 1.00 90.19 263 HIS A N 1
ATOM 2081 C CA . HIS A 1 263 ? -17.387 1.239 -2.333 1.00 90.19 263 HIS A CA 1
ATOM 2082 C C . HIS A 1 263 ? -16.228 1.348 -3.315 1.00 90.19 263 HIS A C 1
ATOM 2084 O O . HIS A 1 263 ? -15.094 1.558 -2.897 1.00 90.19 263 HIS A O 1
ATOM 2090 N N . GLU A 1 264 ? -16.500 1.229 -4.611 1.00 87.88 264 GLU A N 1
ATOM 2091 C CA . GLU A 1 264 ? -15.496 1.433 -5.652 1.00 87.88 264 GLU A CA 1
ATOM 2092 C C . GLU A 1 264 ? -15.667 2.809 -6.295 1.00 87.88 264 GLU A C 1
ATOM 2094 O O . GLU A 1 264 ? -16.760 3.173 -6.734 1.00 87.88 264 GLU A O 1
ATOM 2099 N N . LYS A 1 265 ? -14.570 3.565 -6.377 1.00 85.00 265 LYS A N 1
ATOM 2100 C CA . LYS A 1 265 ? -14.510 4.844 -7.086 1.00 85.00 265 LYS A CA 1
ATOM 2101 C C . LYS A 1 265 ? -13.161 4.985 -7.782 1.00 85.00 265 LYS A C 1
ATOM 2103 O O . LYS A 1 265 ? -12.121 4.828 -7.152 1.00 85.00 265 LYS A O 1
ATOM 2108 N N . GLU A 1 266 ? -13.177 5.272 -9.085 1.00 82.00 266 GLU A N 1
ATOM 2109 C CA . GLU A 1 266 ? -11.966 5.511 -9.897 1.00 82.00 266 GLU A CA 1
ATOM 2110 C C . GLU A 1 266 ? -10.922 4.371 -9.819 1.00 82.00 266 GLU A C 1
ATOM 2112 O O . GLU A 1 266 ? -9.706 4.597 -9.813 1.00 82.00 266 GLU A O 1
ATOM 2117 N N . GLY A 1 267 ? -11.402 3.123 -9.747 1.00 74.50 267 GLY A N 1
ATOM 2118 C CA . GLY A 1 267 ? -10.565 1.926 -9.614 1.00 74.50 267 GLY A CA 1
ATOM 2119 C C . GLY A 1 267 ? -9.924 1.753 -8.232 1.00 74.50 267 GLY A C 1
ATOM 2120 O O . GLY A 1 267 ? -8.961 1.003 -8.098 1.00 74.50 267 GLY A O 1
ATOM 2121 N N . ILE A 1 268 ? -10.414 2.469 -7.215 1.00 82.94 268 ILE A N 1
ATOM 2122 C CA . ILE A 1 268 ? -10.012 2.331 -5.814 1.00 82.94 268 ILE A CA 1
ATOM 2123 C C . ILE A 1 268 ? -11.191 1.771 -5.022 1.00 82.94 268 ILE A C 1
ATOM 2125 O O . ILE A 1 268 ? -12.297 2.307 -5.069 1.00 82.94 268 ILE A O 1
ATOM 2129 N N . ILE A 1 269 ? -10.934 0.714 -4.261 1.00 86.69 269 ILE A N 1
ATOM 2130 C CA . ILE A 1 269 ? -11.890 0.044 -3.389 1.00 86.69 269 ILE A CA 1
ATOM 2131 C C . ILE A 1 269 ? -11.715 0.571 -1.963 1.00 86.69 269 ILE A C 1
ATOM 2133 O O . ILE A 1 269 ? -10.678 0.395 -1.322 1.00 86.69 269 ILE A O 1
ATOM 2137 N N . TYR A 1 270 ? -12.760 1.194 -1.441 1.00 92.69 270 TYR A N 1
ATOM 2138 C CA . TYR A 1 270 ? -12.852 1.659 -0.066 1.00 92.69 270 TYR A CA 1
ATOM 2139 C C . TYR A 1 270 ? -13.495 0.556 0.773 1.00 92.69 270 TYR A C 1
ATOM 2141 O O . TYR A 1 270 ? -14.681 0.257 0.621 1.00 92.69 270 TYR A O 1
ATOM 2149 N N . LYS A 1 271 ? -12.688 -0.061 1.637 1.00 95.19 271 LYS A N 1
ATOM 2150 C CA . LYS A 1 271 ? -13.087 -1.128 2.556 1.00 95.19 271 LYS A CA 1
ATOM 2151 C C . LYS A 1 271 ? -13.573 -0.529 3.866 1.00 95.19 271 LYS A C 1
ATOM 2153 O O . LYS A 1 271 ? -12.809 0.158 4.545 1.00 95.19 271 LYS A O 1
ATOM 2158 N N . TYR A 1 272 ? -14.810 -0.822 4.246 1.00 96.31 272 TYR A N 1
ATOM 2159 C CA . TYR A 1 272 ? -15.376 -0.370 5.515 1.00 96.31 272 TYR A CA 1
ATOM 2160 C C . TYR A 1 272 ? -15.199 -1.445 6.582 1.00 96.31 272 TYR A C 1
ATOM 2162 O O . TYR A 1 272 ? -15.739 -2.542 6.474 1.00 96.31 272 TYR A O 1
ATOM 2170 N N . ILE A 1 273 ? -14.436 -1.131 7.627 1.00 97.00 273 ILE A N 1
ATOM 2171 C CA . ILE A 1 273 ? -14.128 -2.060 8.716 1.00 97.00 273 ILE A CA 1
ATOM 2172 C C . ILE A 1 273 ? -14.740 -1.523 10.005 1.00 97.00 273 ILE A C 1
ATOM 2174 O O . ILE A 1 273 ? -14.583 -0.347 10.328 1.00 97.00 273 ILE A O 1
ATOM 2178 N N . ASN A 1 274 ? -15.416 -2.381 10.765 1.00 97.94 274 ASN A N 1
ATOM 2179 C CA . ASN A 1 274 ? -15.833 -2.070 12.125 1.00 97.94 274 ASN A CA 1
ATOM 2180 C C . ASN A 1 274 ? -15.030 -2.904 13.129 1.00 97.94 274 ASN A C 1
ATOM 2182 O O . ASN A 1 274 ? -14.990 -4.127 13.018 1.00 97.94 274 ASN A O 1
ATOM 2186 N N . ILE A 1 275 ? -14.404 -2.230 14.095 1.00 98.12 275 ILE A N 1
ATOM 2187 C CA . ILE A 1 275 ? -13.730 -2.845 15.237 1.00 98.12 275 ILE A CA 1
ATOM 2188 C C . ILE A 1 275 ? -14.557 -2.550 16.490 1.00 98.12 275 ILE A C 1
ATOM 2190 O O . ILE A 1 275 ? -14.591 -1.414 16.965 1.00 98.12 275 ILE A O 1
ATOM 2194 N N . A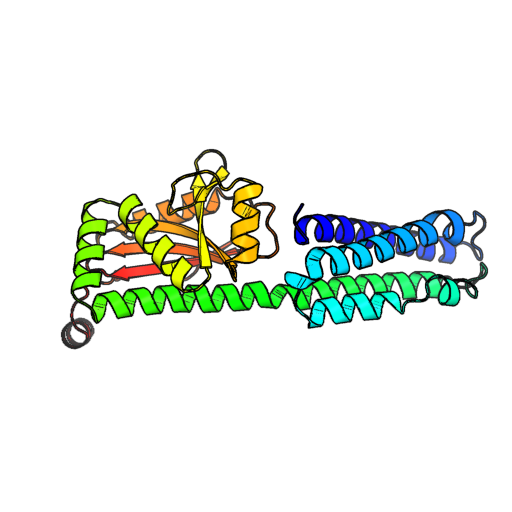LA A 1 276 ? -15.226 -3.571 17.018 1.00 97.62 276 ALA A N 1
ATOM 2195 C CA . ALA A 1 276 ? -15.980 -3.488 18.263 1.00 97.62 276 ALA A CA 1
ATOM 2196 C C . ALA A 1 276 ? -15.048 -3.774 19.448 1.00 97.62 276 ALA A C 1
ATOM 2198 O O . ALA A 1 276 ? -14.426 -4.840 19.492 1.00 97.62 276 ALA A O 1
ATOM 2199 N N . VAL A 1 277 ? -14.940 -2.829 20.389 1.00 97.50 277 VAL A N 1
ATOM 2200 C CA . VAL A 1 277 ? -14.012 -2.908 21.533 1.00 97.50 277 VAL A CA 1
ATOM 2201 C C . VAL A 1 277 ? -14.591 -3.625 22.747 1.00 97.50 277 VAL A C 1
ATOM 2203 O O . VAL A 1 277 ? -13.832 -4.037 23.615 1.00 97.50 277 VAL A O 1
ATOM 2206 N N . ASP A 1 278 ? -15.908 -3.778 22.821 1.00 95.56 278 ASP A N 1
ATOM 2207 C CA . ASP A 1 278 ? -16.605 -4.529 23.865 1.00 95.56 278 ASP A CA 1
ATOM 2208 C C . ASP A 1 278 ? -17.824 -5.266 23.279 1.00 95.56 278 ASP A C 1
ATOM 2210 O O . ASP A 1 278 ? -18.968 -4.964 23.616 1.00 95.56 278 ASP A O 1
ATOM 2214 N N . PRO A 1 279 ? -17.610 -6.191 22.325 1.00 92.94 279 PRO A N 1
ATOM 2215 C CA . PRO A 1 279 ? -18.713 -6.857 21.659 1.00 92.94 279 PRO A CA 1
ATOM 2216 C C . PRO A 1 279 ? -19.446 -7.814 22.604 1.00 92.94 279 PRO A C 1
ATOM 2218 O O . PRO A 1 279 ? -18.836 -8.649 23.280 1.00 92.94 279 PRO A O 1
ATOM 2221 N N . SER A 1 280 ? -20.775 -7.774 22.551 1.00 87.69 280 SER A N 1
ATOM 2222 C CA . SER A 1 280 ? -21.670 -8.762 23.146 1.00 87.69 280 SER A CA 1
ATOM 2223 C C . SER A 1 280 ? -21.254 -10.171 22.725 1.00 87.69 280 SER A C 1
ATOM 2225 O O . SER A 1 280 ? -20.858 -10.399 21.579 1.00 87.69 280 SER A O 1
ATOM 2227 N N . SER A 1 281 ? -21.398 -11.146 23.625 1.00 78.50 281 SER A N 1
ATOM 2228 C CA . SER A 1 281 ? -21.031 -12.531 23.322 1.00 78.50 281 SER A CA 1
ATOM 2229 C C . SER A 1 281 ? -21.803 -13.080 22.105 1.00 78.50 281 SER A C 1
ATOM 2231 O O . SER A 1 281 ? -22.956 -12.690 21.875 1.00 78.50 281 SER A O 1
ATOM 2233 N N . PRO A 1 282 ? -21.238 -14.052 21.360 1.00 72.06 282 PRO A N 1
ATOM 2234 C CA . PRO A 1 282 ? -21.921 -14.666 20.219 1.00 72.06 282 PRO A CA 1
ATOM 2235 C C . PRO A 1 282 ? -23.302 -15.240 20.571 1.00 72.06 282 PRO A C 1
ATOM 2237 O O . PRO A 1 282 ? -24.231 -15.172 19.771 1.00 72.06 282 PRO A O 1
ATOM 2240 N N . SER A 1 283 ? -23.466 -15.756 21.795 1.00 71.44 283 SER A N 1
ATOM 2241 C CA . SER A 1 283 ? -24.743 -16.284 22.288 1.00 71.44 283 SER A CA 1
ATOM 2242 C C . SER A 1 283 ? -25.804 -15.202 22.508 1.00 71.44 283 SER A C 1
ATOM 2244 O O . SER A 1 283 ? -26.988 -15.462 22.299 1.00 71.44 283 SER A O 1
ATOM 2246 N N . ILE A 1 284 ? -25.402 -13.991 22.903 1.00 74.62 284 ILE A N 1
ATOM 2247 C CA . ILE A 1 284 ? -26.302 -12.839 23.037 1.00 74.62 284 ILE A CA 1
ATOM 2248 C C . ILE A 1 284 ? -26.639 -12.270 21.654 1.00 74.62 284 ILE A C 1
ATOM 2250 O O . ILE A 1 284 ? -27.796 -11.943 21.398 1.00 74.62 284 ILE A O 1
ATOM 2254 N N . GLN A 1 285 ? -25.665 -12.202 20.744 1.00 68.19 285 GLN A N 1
ATOM 2255 C CA . GLN A 1 285 ? -25.890 -11.727 19.376 1.00 68.19 285 GLN A CA 1
ATOM 2256 C C . GLN A 1 285 ? -26.843 -12.631 18.591 1.00 68.19 285 GLN A C 1
ATOM 2258 O O . GLN A 1 285 ? -27.782 -12.131 17.978 1.00 68.19 285 GLN A O 1
ATOM 2263 N N . ALA A 1 286 ? -26.673 -13.956 18.672 1.00 66.25 286 ALA A N 1
ATOM 2264 C CA . ALA A 1 286 ? -27.553 -14.913 17.998 1.00 66.25 286 ALA A CA 1
ATOM 2265 C C . ALA A 1 286 ? -29.027 -14.761 18.417 1.00 66.25 286 ALA A C 1
ATOM 2267 O O . ALA A 1 286 ? -29.920 -14.966 17.604 1.00 66.25 286 ALA A O 1
ATOM 2268 N N . ARG A 1 287 ? -29.288 -14.348 19.667 1.00 66.00 287 ARG A N 1
ATOM 2269 C CA . ARG A 1 287 ? -30.645 -14.083 20.174 1.00 66.00 287 ARG A CA 1
ATOM 2270 C C . ARG A 1 287 ? -31.232 -12.745 19.725 1.00 66.00 287 ARG A C 1
ATOM 2272 O O . ARG A 1 287 ? -32.442 -12.602 19.766 1.00 66.00 287 ARG A O 1
ATOM 2279 N N . LYS A 1 288 ? -30.408 -11.764 19.341 1.00 61.59 288 LYS A N 1
ATOM 2280 C CA . LYS A 1 288 ? -30.884 -10.466 18.822 1.00 61.59 288 LYS A CA 1
ATOM 2281 C C . LYS A 1 288 ? -31.321 -10.541 17.353 1.00 61.59 288 LYS A C 1
ATOM 2283 O O . LYS A 1 288 ? -32.034 -9.652 16.902 1.00 61.59 288 LYS A O 1
ATOM 2288 N N . HIS A 1 289 ? -30.871 -11.563 16.623 1.00 52.81 289 HIS A N 1
ATOM 2289 C CA . HIS A 1 289 ? -31.168 -11.775 15.202 1.00 52.81 289 HIS A CA 1
ATOM 2290 C C . HIS A 1 289 ? -32.159 -12.922 14.928 1.00 52.81 289 HIS A C 1
ATOM 2292 O O . HIS A 1 289 ? -32.462 -13.174 13.763 1.00 52.81 289 HIS A O 1
ATOM 2298 N N . ALA A 1 290 ? -32.628 -13.613 15.971 1.00 49.03 290 ALA A N 1
ATOM 2299 C CA . ALA A 1 290 ? -33.689 -14.621 15.908 1.00 49.03 290 ALA A CA 1
ATOM 2300 C C . ALA A 1 290 ? -35.045 -13.981 16.226 1.00 49.03 290 ALA A C 1
ATOM 2302 O O . ALA A 1 290 ? -36.037 -14.380 15.580 1.00 49.03 290 ALA A O 1
#

Secondary structure (DSSP, 8-state):
--HHHHHHHHHHHHHHHHHHHHHHHHHHTTSSS-TT-HIIIIIHHHHHHHHHHHHHHHHHTTTTS-HHHHHHHHHHHT--HHHHHHS--SS-HHHHHHHHHHHHHHHHHHHHHHHHHHHHHHHHHHHHHHHHHHHHHH-HHHHHHHHHHHHT-HHHHHHHHHHHHHTTTEEEEEE-TTS-EEETTT--B--HHHHHHHHHH-SEEEEEEEEE--TTTHHHHHHHHHHHHHT----S-TTTEEEEEEEEEEEESS--TTPPPPEEETTEEEEEEEEESSPPPHHHHHHH--

Radius of gyration: 25.28 Å; chains: 1; bounding box: 57×36×78 Å

pLDDT: mean 83.58, std 12.98, range [46.38, 98.12]